Protein AF-A0A2E3JBG9-F1 (afdb_monomer)

Nearest PDB structures (foldseek):
  6qpw-assembly1_B  TM=7.587E-01  e=2.959E-01  Saccharomyces cerevisiae S288C
  5dok-assembly2_B  TM=5.303E-01  e=3.342E-01  Tetrahymena thermophila
  5dok-assembly1_A  TM=5.784E-01  e=6.137E-01  Tetrahymena thermophila
  5dfn-assembly2_B  TM=5.724E-01  e=1.273E+00  Tetrahymena thermophila
  4zzl-assembly1_A  TM=3.074E-01  e=1.198E+00  Pseudomonas aeruginosa

Secondary structure (DSSP, 8-state):
--HHHHHHHHHHHH------------S-----HHHHHHHHHHHTTTTTTTHHHHHT-EEEETTEEEEEHHHHHHHHHHHHHHHHHHHHHHHHHHHHHHHHHHHHHHHHTT-----HHHHHHHHHHHHHHH-STTPPEEHHHHHHHHHHHHHHTT--HHHHHHHHHHHHHHHHHHHHHTTSEEEEE-SSTTPPEEEEES-TT---HHHHHHHHSPPP---------

Radius of gyration: 38.8 Å; Cα contacts (8 Å, |Δi|>4): 144; chains: 1; bounding box: 83×50×102 Å

Solvent-accessible surface area (backbone atoms only — not comparable to full-atom values): 13262 Å² total; per-residue (Å²): 119,66,68,67,52,53,62,48,52,54,54,63,67,72,63,70,67,79,76,72,76,83,68,89,64,71,94,72,68,84,73,46,77,65,56,51,50,46,54,50,26,56,76,70,51,77,36,62,86,54,50,66,62,66,40,63,46,67,49,78,53,104,87,51,82,70,41,30,58,54,57,51,52,51,51,50,51,50,50,51,52,50,53,53,53,49,52,54,50,50,53,52,52,49,53,49,50,54,52,49,48,54,48,48,54,61,47,62,78,66,59,70,82,76,51,62,68,57,44,38,47,54,50,49,55,55,46,57,77,68,30,71,87,48,42,70,40,52,51,66,63,51,24,54,50,45,22,53,53,36,40,74,75,67,42,57,67,74,59,20,48,55,49,20,47,51,47,45,52,54,29,52,53,50,35,34,76,62,66,50,30,52,78,47,65,43,90,63,101,83,32,62,46,31,40,22,58,71,53,80,93,63,90,53,67,68,63,50,46,48,70,68,56,60,76,78,82,73,76,77,76,77,86,84,127

Foldseek 3Di:
DVVVVVVVVVVVVVPPPVPPVPPPDDPPDPQDPVNVCVVCCVVVVVCVVVVVVQQVDFDDDPPDDTDTPVRVVVVVVVVVVVVVVVVVVVVVVVVVVVVVVVVCVVVVVVPPVPPLVVLLVLLVLQVLVVDDPFDWDWLVSSLVVQLVVVVVVVDDNVVSSVCSSVSSVVSQVVCVVLPQWDWDFPPDPPGTIIITGPCNPDDDPVVSSCVSPPDPPPPPPPPDD

Mean predicted aligned error: 19.06 Å

pLDDT: mean 76.09, std 13.89, range [41.28, 93.88]

Structure (mmCIF, N/CA/C/O backbone):
data_AF-A0A2E3JBG9-F1
#
_entry.id   AF-A0A2E3JBG9-F1
#
loop_
_atom_site.group_PDB
_atom_site.id
_atom_site.type_symbol
_atom_site.label_atom_id
_atom_site.label_alt_id
_atom_site.label_comp_id
_atom_site.label_asym_id
_atom_site.label_entity_id
_atom_site.label_seq_id
_atom_site.pdbx_PDB_ins_code
_atom_site.Cartn_x
_atom_site.Cartn_y
_atom_site.Cartn_z
_atom_site.occupancy
_atom_site.B_iso_or_equiv
_atom_site.auth_seq_id
_atom_site.auth_comp_id
_atom_site.auth_asym_id
_atom_site.auth_atom_id
_atom_site.pdbx_PDB_model_num
ATOM 1 N N . GLN A 1 1 ? 34.234 -2.180 -3.422 1.00 51.66 1 GLN A N 1
ATOM 2 C CA . GLN A 1 1 ? 34.466 -2.154 -4.886 1.00 51.66 1 GLN A CA 1
ATOM 3 C C . GLN A 1 1 ? 33.187 -1.961 -5.712 1.00 51.66 1 GLN A C 1
ATOM 5 O O . GLN A 1 1 ? 33.296 -1.401 -6.790 1.00 51.66 1 GLN A O 1
ATOM 10 N N . ALA A 1 2 ? 31.990 -2.346 -5.240 1.00 52.62 2 ALA A N 1
ATOM 11 C CA . ALA A 1 2 ? 30.733 -2.097 -5.968 1.00 52.62 2 ALA A CA 1
ATOM 12 C C . ALA A 1 2 ? 30.263 -0.624 -5.931 1.00 52.62 2 ALA A C 1
ATOM 14 O O . ALA A 1 2 ? 29.813 -0.100 -6.944 1.00 52.62 2 ALA A O 1
ATOM 15 N N . ALA A 1 3 ? 30.448 0.074 -4.802 1.00 56.62 3 ALA A N 1
ATOM 16 C CA . ALA A 1 3 ? 30.050 1.481 -4.655 1.00 56.62 3 ALA A CA 1
ATOM 17 C C . ALA A 1 3 ? 30.761 2.423 -5.648 1.00 56.62 3 ALA A C 1
ATOM 19 O O . ALA A 1 3 ? 30.149 3.343 -6.168 1.00 56.62 3 ALA A O 1
ATOM 20 N N . SER A 1 4 ? 32.023 2.145 -5.996 1.00 67.44 4 SER A N 1
ATOM 21 C CA . SER A 1 4 ? 32.778 2.935 -6.980 1.00 67.44 4 SER A CA 1
ATOM 22 C C . SER A 1 4 ? 32.355 2.699 -8.435 1.00 67.44 4 SER A C 1
ATOM 24 O O . SER A 1 4 ? 32.772 3.452 -9.308 1.00 67.44 4 SER A O 1
ATOM 26 N N . LEU A 1 5 ? 31.593 1.634 -8.718 1.00 61.84 5 LEU A N 1
ATOM 27 C CA . LEU A 1 5 ? 31.042 1.372 -10.052 1.00 61.84 5 LEU A CA 1
ATOM 28 C C . LEU A 1 5 ? 29.695 2.074 -10.240 1.00 61.84 5 LEU A C 1
ATOM 30 O O . LEU A 1 5 ? 29.480 2.664 -11.292 1.00 61.84 5 LEU A O 1
ATOM 34 N N . LEU A 1 6 ? 28.847 2.075 -9.207 1.00 67.69 6 LEU A N 1
ATOM 35 C CA . LEU A 1 6 ? 27.602 2.852 -9.176 1.00 67.69 6 LEU A CA 1
ATOM 36 C C . LEU A 1 6 ? 27.881 4.358 -9.267 1.00 67.69 6 LEU A C 1
ATOM 38 O O . LEU A 1 6 ? 27.349 5.021 -10.144 1.00 67.69 6 LEU A O 1
ATOM 42 N N . ASP A 1 7 ? 28.832 4.856 -8.477 1.00 67.69 7 ASP A N 1
ATOM 43 C CA . ASP A 1 7 ? 29.227 6.275 -8.456 1.00 67.69 7 ASP A CA 1
ATOM 44 C C . ASP A 1 7 ? 29.940 6.732 -9.754 1.00 67.69 7 ASP A C 1
ATOM 46 O O . ASP A 1 7 ? 30.045 7.920 -10.058 1.00 67.69 7 ASP A O 1
ATOM 50 N N . ARG A 1 8 ? 30.457 5.787 -10.556 1.00 64.12 8 ARG A N 1
ATOM 51 C CA . ARG A 1 8 ? 30.986 6.058 -11.907 1.00 64.12 8 ARG A CA 1
ATOM 52 C C . ARG A 1 8 ? 29.878 6.031 -12.961 1.00 64.12 8 ARG A C 1
ATOM 54 O O . ARG A 1 8 ? 29.948 6.792 -13.917 1.00 64.12 8 ARG A O 1
ATOM 61 N N . GLN A 1 9 ? 28.889 5.156 -12.795 1.00 65.06 9 GLN A N 1
ATOM 62 C CA . GLN A 1 9 ? 27.731 5.071 -13.677 1.00 65.06 9 GLN A CA 1
ATOM 63 C C . GLN A 1 9 ? 26.818 6.293 -13.514 1.00 65.06 9 GLN A C 1
ATOM 65 O O . GLN A 1 9 ? 26.408 6.849 -14.523 1.00 65.06 9 GLN A O 1
ATOM 70 N N . GLU A 1 10 ? 26.567 6.760 -12.288 1.00 62.81 10 GLU A N 1
ATOM 71 C CA . GLU A 1 10 ? 25.777 7.978 -12.040 1.00 62.81 10 GLU A CA 1
ATOM 72 C C . GLU A 1 10 ? 26.440 9.221 -12.652 1.00 62.81 10 GLU A C 1
ATOM 74 O O . GLU A 1 10 ? 25.787 9.956 -13.387 1.00 62.81 10 GLU A O 1
ATOM 79 N N . ARG A 1 11 ? 27.763 9.393 -12.495 1.00 59.62 11 ARG A N 1
ATOM 80 C CA . ARG A 1 11 ? 28.493 10.502 -13.145 1.00 59.62 11 ARG A CA 1
ATOM 81 C C . ARG A 1 11 ? 28.516 10.432 -14.674 1.00 59.62 11 ARG A C 1
ATOM 83 O O . ARG A 1 11 ? 28.652 11.467 -15.314 1.00 59.62 11 ARG A O 1
ATOM 90 N N . ALA A 1 12 ? 28.401 9.240 -15.264 1.00 58.75 12 ALA A N 1
ATOM 91 C CA . ALA A 1 12 ? 28.332 9.086 -16.719 1.00 58.75 12 ALA A CA 1
ATOM 92 C C . ALA A 1 12 ? 26.990 9.567 -17.302 1.00 58.75 12 ALA A C 1
ATOM 94 O O . ALA A 1 12 ? 26.937 9.868 -18.487 1.00 58.75 12 ALA A O 1
ATOM 95 N N . PHE A 1 13 ? 25.937 9.654 -16.480 1.00 54.34 13 PHE A N 1
ATOM 96 C CA . PHE A 1 13 ? 24.633 10.203 -16.867 1.00 54.34 13 PHE A CA 1
ATOM 97 C C . PHE A 1 13 ? 24.488 11.704 -16.553 1.00 54.34 13 PHE A C 1
ATOM 99 O O . PHE A 1 13 ? 23.631 12.357 -17.133 1.00 54.34 13 PHE A O 1
ATOM 106 N N . GLU A 1 14 ? 25.311 12.268 -15.658 1.00 53.28 14 GLU A N 1
ATOM 107 C CA . GLU A 1 14 ? 25.305 13.711 -15.346 1.00 53.28 14 GLU A CA 1
ATOM 108 C C . GLU A 1 14 ? 26.070 14.568 -16.374 1.00 53.28 14 GLU A C 1
ATOM 110 O O . GLU A 1 14 ? 25.826 15.768 -16.463 1.00 53.28 14 GLU A O 1
ATOM 115 N N . GLN A 1 15 ? 26.972 13.976 -17.166 1.00 48.62 15 GLN A N 1
ATOM 116 C CA . GLN A 1 15 ? 27.689 14.643 -18.264 1.00 48.62 15 GLN A CA 1
ATOM 117 C C . GLN A 1 15 ? 27.069 14.316 -19.632 1.00 48.62 15 GLN A C 1
ATOM 119 O O . GLN A 1 15 ? 27.762 13.927 -20.564 1.00 48.62 15 GLN A O 1
ATOM 124 N N . GLU A 1 16 ? 25.759 14.496 -19.773 1.00 48.25 16 GLU A N 1
ATOM 125 C CA . GLU A 1 16 ? 25.180 14.852 -21.074 1.00 48.25 16 GLU A CA 1
ATOM 126 C C . GLU A 1 16 ? 25.232 16.383 -21.202 1.00 48.25 16 GLU A C 1
ATOM 128 O O . GLU A 1 16 ? 24.211 17.064 -21.257 1.00 48.25 16 GLU A O 1
ATOM 133 N N . GLU A 1 17 ? 26.441 16.959 -21.225 1.00 47.22 17 GLU A N 1
ATOM 134 C CA . GLU A 1 17 ? 26.585 18.152 -22.056 1.00 47.22 17 GLU A CA 1
ATOM 135 C C . GLU A 1 17 ? 26.321 17.640 -23.470 1.00 47.22 17 GLU A C 1
ATOM 137 O O . GLU A 1 17 ? 27.051 16.779 -23.965 1.00 47.22 17 GLU A O 1
ATOM 142 N N . GLU A 1 18 ? 25.228 18.092 -24.089 1.00 47.28 18 GLU A N 1
ATOM 143 C CA . GLU A 1 18 ? 25.100 18.048 -25.538 1.00 47.28 18 GLU A CA 1
ATOM 144 C C . GLU A 1 18 ? 26.350 18.747 -26.085 1.00 47.28 18 GLU A C 1
ATOM 146 O O . GLU A 1 18 ? 26.374 19.967 -26.244 1.00 47.28 18 GLU A O 1
ATOM 151 N N . GLU A 1 19 ? 27.422 17.990 -26.334 1.00 47.00 19 GLU A N 1
ATOM 152 C CA . GLU A 1 19 ? 28.451 18.387 -27.277 1.00 47.00 19 GLU A CA 1
ATOM 153 C C . GLU A 1 19 ? 27.699 18.521 -28.595 1.00 47.00 19 GLU A C 1
ATOM 155 O O . GLU A 1 19 ? 27.504 17.566 -29.350 1.00 47.00 19 GLU A O 1
ATOM 160 N N . VAL A 1 20 ? 27.177 19.723 -28.826 1.00 47.41 20 VAL A N 1
ATOM 161 C CA . VAL A 1 20 ? 26.752 20.179 -30.131 1.00 47.41 20 VAL A CA 1
ATOM 162 C C . VAL A 1 20 ? 28.016 20.081 -30.959 1.00 47.41 20 VAL A C 1
ATOM 164 O O . VAL A 1 20 ? 28.904 20.927 -30.871 1.00 47.41 20 VAL A O 1
ATOM 167 N N . TRP A 1 21 ? 28.140 18.979 -31.693 1.00 52.12 21 TRP A N 1
ATOM 168 C CA . TRP A 1 21 ? 29.151 18.819 -32.716 1.00 52.12 21 TRP A CA 1
ATOM 169 C C . TRP A 1 21 ? 28.923 19.961 -33.702 1.00 52.12 21 TRP A C 1
ATOM 171 O O . TRP A 1 21 ? 28.071 19.864 -34.584 1.00 52.12 21 TRP A O 1
ATOM 181 N N . GLU A 1 22 ? 29.648 21.064 -33.522 1.00 49.84 22 GLU A N 1
ATOM 182 C CA . GLU A 1 22 ? 29.679 22.200 -34.439 1.00 49.84 22 GLU A CA 1
ATOM 183 C C . GLU A 1 22 ? 30.494 21.769 -35.671 1.00 49.84 22 GLU A C 1
ATOM 185 O O . GLU A 1 22 ? 31.610 22.207 -35.937 1.00 49.84 22 GLU A O 1
ATOM 190 N N . TYR A 1 23 ? 29.965 20.773 -36.380 1.00 52.28 23 TYR A N 1
ATOM 191 C CA . TYR A 1 23 ? 30.495 20.279 -37.633 1.00 52.28 23 TYR A CA 1
ATOM 192 C C . TYR A 1 23 ? 29.988 21.206 -38.739 1.00 52.28 23 TYR A C 1
ATOM 194 O O . TYR A 1 23 ? 28.955 20.960 -39.352 1.00 52.28 23 TYR A O 1
ATOM 202 N N . ASP A 1 24 ? 30.727 22.290 -38.982 1.00 50.09 24 ASP A N 1
ATOM 203 C CA . ASP A 1 24 ? 30.488 23.276 -40.054 1.00 50.09 24 ASP A CA 1
ATOM 204 C C . ASP A 1 24 ? 30.932 22.766 -41.447 1.00 50.09 24 ASP A C 1
ATOM 206 O O . ASP A 1 24 ? 31.318 23.517 -42.338 1.00 50.09 24 ASP A O 1
ATOM 210 N N . GLY A 1 25 ? 30.938 21.446 -41.637 1.00 49.94 25 GLY A N 1
ATOM 211 C CA . GLY A 1 25 ? 31.203 20.806 -42.918 1.00 49.94 25 GLY A CA 1
ATOM 212 C C . GLY A 1 25 ? 29.945 20.097 -43.381 1.00 49.94 25 GLY A C 1
ATOM 213 O O . GLY A 1 25 ? 29.684 18.978 -42.969 1.00 49.94 25 GLY A O 1
ATOM 214 N N . GLY A 1 26 ? 29.135 20.704 -44.241 1.00 51.28 26 GLY A N 1
ATOM 215 C CA . GLY A 1 26 ? 28.109 19.927 -44.933 1.00 51.28 26 GLY A CA 1
ATOM 216 C C . GLY A 1 26 ? 28.761 18.737 -45.649 1.00 51.28 26 GLY A C 1
ATOM 217 O O . GLY A 1 26 ? 29.831 18.876 -46.235 1.00 51.28 26 GLY A O 1
ATOM 218 N N . TRP A 1 27 ? 28.103 17.575 -45.674 1.00 55.97 27 TRP A N 1
ATOM 219 C CA . TRP A 1 27 ? 28.453 16.462 -46.580 1.00 55.97 27 TRP A CA 1
ATOM 220 C C . TRP A 1 27 ? 28.191 16.807 -48.063 1.00 55.97 27 TRP A C 1
ATOM 222 O O . TRP A 1 27 ? 28.057 15.928 -48.912 1.00 55.97 27 TRP A O 1
ATOM 232 N N . GLU A 1 28 ? 28.080 18.092 -48.379 1.00 52.44 28 GLU A N 1
ATOM 233 C CA . GLU A 1 28 ? 27.952 18.626 -49.720 1.00 52.44 28 GLU A CA 1
ATOM 234 C C . GLU A 1 28 ? 29.369 18.785 -50.271 1.00 52.44 28 GLU A C 1
ATOM 236 O O . GLU A 1 28 ? 29.982 19.846 -50.203 1.00 52.44 28 GLU A O 1
ATOM 241 N N . ALA A 1 29 ? 29.931 17.676 -50.752 1.00 62.03 29 ALA A N 1
ATOM 242 C CA . ALA A 1 29 ? 31.100 17.742 -51.610 1.00 62.03 29 ALA A CA 1
ATOM 243 C C . ALA A 1 29 ? 30.671 18.361 -52.949 1.00 62.03 29 ALA A C 1
ATOM 245 O O . ALA A 1 29 ? 29.676 17.929 -53.538 1.00 62.03 29 ALA A O 1
ATOM 246 N N . ASP A 1 30 ? 31.419 19.352 -53.437 1.00 62.22 30 ASP A N 1
ATOM 247 C CA . ASP A 1 30 ? 31.364 19.747 -54.842 1.00 62.22 30 ASP A CA 1
ATOM 248 C C . ASP A 1 30 ? 31.737 18.511 -55.670 1.00 62.22 30 ASP A C 1
ATOM 250 O O . ASP A 1 30 ? 32.909 18.146 -55.752 1.00 62.22 30 ASP A O 1
ATOM 254 N N . PHE A 1 31 ? 30.733 17.818 -56.214 1.00 60.12 31 PHE A N 1
ATOM 255 C CA . PHE A 1 31 ? 30.961 16.642 -57.046 1.00 60.12 31 PHE A CA 1
ATOM 256 C C . PHE A 1 31 ? 31.747 17.070 -58.277 1.00 60.12 31 PHE A C 1
ATOM 258 O O . PHE A 1 31 ? 31.264 17.877 -59.078 1.00 60.12 31 PHE A O 1
ATOM 265 N N . ASP A 1 32 ? 32.953 16.536 -58.430 1.00 76.38 32 ASP A N 1
ATOM 266 C CA . ASP A 1 32 ? 33.719 16.780 -59.637 1.00 76.38 32 ASP A CA 1
ATOM 267 C C . ASP A 1 32 ? 33.141 15.968 -60.817 1.00 76.38 32 ASP A C 1
ATOM 269 O O . ASP A 1 32 ? 32.311 15.059 -60.666 1.00 76.38 32 ASP A O 1
ATOM 273 N N . ASP A 1 33 ? 33.557 16.308 -62.039 1.00 78.31 33 ASP A N 1
ATOM 274 C CA . ASP A 1 33 ? 33.112 15.586 -63.235 1.00 78.31 33 ASP A CA 1
ATOM 275 C C . ASP A 1 33 ? 33.477 14.087 -63.165 1.00 78.31 33 ASP A C 1
ATOM 277 O O . ASP A 1 33 ? 32.829 13.260 -63.811 1.00 78.31 33 ASP A O 1
ATOM 281 N N . ALA A 1 34 ? 34.502 13.702 -62.398 1.00 75.50 34 ALA A N 1
ATOM 282 C CA . ALA A 1 34 ? 34.904 12.309 -62.239 1.00 75.50 34 ALA A CA 1
ATOM 283 C C . ALA A 1 34 ? 33.953 11.541 -61.302 1.00 75.50 34 ALA A C 1
ATOM 285 O O . ALA A 1 34 ? 33.579 10.414 -61.629 1.00 75.50 34 ALA A O 1
ATOM 286 N N . ASP A 1 35 ? 33.486 12.158 -60.219 1.00 78.06 35 ASP A N 1
ATOM 287 C CA . ASP A 1 35 ? 32.507 11.627 -59.270 1.00 78.06 35 ASP A CA 1
ATOM 288 C C . ASP A 1 35 ? 31.128 11.467 -59.922 1.00 78.06 35 ASP A C 1
ATOM 290 O O . ASP A 1 35 ? 30.444 10.446 -59.756 1.00 78.06 35 ASP A O 1
ATOM 294 N N . TYR A 1 36 ? 30.731 12.444 -60.745 1.00 79.31 36 TYR A N 1
ATOM 295 C CA . TYR A 1 36 ? 29.520 12.338 -61.557 1.00 79.31 36 TYR A CA 1
ATOM 296 C C . TYR A 1 36 ? 29.626 11.182 -62.563 1.00 79.31 36 TYR A C 1
ATOM 298 O O . TYR A 1 36 ? 28.738 10.329 -62.635 1.00 79.31 36 TYR A O 1
ATOM 306 N N . ASN A 1 37 ? 30.739 11.087 -63.296 1.00 80.38 37 ASN A N 1
ATOM 307 C CA . ASN A 1 37 ? 30.960 10.003 -64.256 1.00 80.38 37 ASN A CA 1
ATOM 308 C C . ASN A 1 37 ? 31.052 8.626 -63.582 1.00 80.38 37 ASN A C 1
ATOM 310 O O . ASN A 1 37 ? 30.582 7.635 -64.146 1.00 80.38 37 ASN A O 1
ATOM 314 N N . PHE A 1 38 ? 31.601 8.557 -62.369 1.00 80.25 38 PHE A N 1
ATOM 315 C CA . PHE A 1 38 ? 31.612 7.350 -61.555 1.00 80.25 38 PHE A CA 1
ATOM 316 C C . PHE A 1 38 ? 30.186 6.927 -61.192 1.00 80.25 38 PHE A C 1
ATOM 318 O O . PHE A 1 38 ? 29.769 5.828 -61.554 1.00 80.25 38 PHE A O 1
ATOM 325 N N . SER A 1 39 ? 29.402 7.801 -60.553 1.00 77.81 39 SER A N 1
ATOM 326 C CA . SER A 1 39 ? 28.033 7.483 -60.120 1.00 77.81 39 SER A CA 1
ATOM 327 C C . SER A 1 39 ? 27.108 7.109 -61.287 1.00 77.81 39 SER A C 1
ATOM 329 O O . SER A 1 39 ? 26.388 6.110 -61.211 1.00 77.81 39 SER A O 1
ATOM 331 N N . VAL A 1 40 ? 27.184 7.830 -62.411 1.00 81.94 40 VAL A N 1
ATOM 332 C CA . VAL A 1 40 ? 26.450 7.495 -63.642 1.00 81.94 40 VAL A CA 1
ATOM 333 C C . VAL A 1 40 ? 26.939 6.171 -64.233 1.00 81.94 40 VAL A C 1
ATOM 335 O O . VAL A 1 40 ? 26.122 5.359 -64.671 1.00 81.94 40 VAL A O 1
ATOM 338 N N . GLY A 1 41 ? 28.246 5.904 -64.216 1.00 80.06 41 GLY A N 1
ATOM 339 C CA . GLY A 1 41 ? 28.831 4.635 -64.657 1.00 80.06 41 GLY A CA 1
ATOM 340 C C . GLY A 1 41 ? 28.383 3.434 -63.819 1.00 80.06 41 GLY A C 1
ATOM 341 O O . GLY A 1 41 ? 28.131 2.360 -64.369 1.00 80.06 41 GLY A O 1
ATOM 342 N N . VAL A 1 42 ? 28.212 3.618 -62.507 1.00 80.94 42 VAL A N 1
ATOM 343 C CA . VAL A 1 42 ? 27.657 2.603 -61.598 1.00 80.94 42 VAL A CA 1
ATOM 344 C C . VAL A 1 42 ? 26.166 2.383 -61.864 1.00 80.94 42 VAL A C 1
ATOM 346 O O . VAL A 1 42 ? 25.743 1.243 -62.047 1.00 80.94 42 VAL A O 1
ATOM 349 N N . LEU A 1 43 ? 25.370 3.454 -61.945 1.00 81.75 43 LEU A N 1
ATOM 350 C CA . LEU A 1 43 ? 23.915 3.373 -62.145 1.00 81.75 43 LEU A CA 1
ATOM 351 C C . LEU A 1 43 ? 23.521 2.823 -63.524 1.00 81.75 43 LEU A C 1
ATOM 353 O O . LEU A 1 43 ? 22.523 2.116 -63.646 1.00 81.75 43 LEU A O 1
ATOM 357 N N . SER A 1 44 ? 24.300 3.133 -64.561 1.00 82.50 44 SER A N 1
ATOM 358 C CA . SER A 1 44 ? 24.084 2.640 -65.930 1.00 82.50 44 SER A CA 1
ATOM 359 C C . SER A 1 44 ? 24.622 1.225 -66.170 1.00 82.50 44 SER A C 1
ATOM 361 O O . SER A 1 44 ? 24.388 0.656 -67.235 1.00 82.50 44 SER A O 1
ATOM 363 N N . GLY A 1 45 ? 25.350 0.652 -65.205 1.00 77.25 45 GLY A N 1
ATOM 364 C CA . GLY A 1 45 ? 25.983 -0.662 -65.323 1.00 77.25 45 GLY A CA 1
ATOM 365 C C . GLY A 1 45 ? 27.247 -0.687 -66.190 1.00 77.25 45 GLY A C 1
ATOM 366 O O . GLY A 1 45 ? 27.856 -1.745 -66.335 1.00 77.25 45 GLY A O 1
ATOM 367 N N . ALA A 1 46 ? 27.689 0.453 -66.731 1.00 77.81 46 ALA A N 1
ATOM 368 C CA . ALA A 1 46 ? 28.914 0.553 -67.526 1.00 77.81 46 ALA A CA 1
ATOM 369 C C . ALA A 1 46 ? 30.184 0.220 -66.717 1.00 77.81 46 ALA A C 1
ATOM 371 O O . ALA A 1 46 ? 31.173 -0.241 -67.280 1.00 77.81 46 ALA A O 1
ATOM 372 N N . ALA A 1 47 ? 30.149 0.406 -65.394 1.00 71.81 47 ALA A N 1
ATOM 373 C CA . ALA A 1 47 ? 31.240 0.072 -64.478 1.00 71.81 47 ALA A CA 1
ATOM 374 C C . ALA A 1 47 ? 31.153 -1.356 -63.890 1.00 71.81 47 ALA A C 1
ATOM 376 O O . ALA A 1 47 ? 31.926 -1.698 -62.997 1.00 71.81 47 ALA A O 1
ATOM 377 N N . ALA A 1 48 ? 30.230 -2.210 -64.354 1.00 70.56 48 ALA A N 1
ATOM 378 C CA . ALA A 1 48 ? 29.988 -3.530 -63.756 1.00 70.56 48 ALA A CA 1
ATOM 379 C C . ALA A 1 48 ? 31.219 -4.460 -63.755 1.00 70.56 48 ALA A C 1
ATOM 381 O O . ALA A 1 48 ? 31.371 -5.265 -62.840 1.00 70.56 48 ALA A O 1
ATOM 382 N N . GLU A 1 49 ? 32.109 -4.340 -64.745 1.00 74.75 49 GLU A N 1
ATOM 383 C CA . GLU A 1 49 ? 33.325 -5.163 -64.841 1.00 74.75 49 GLU A CA 1
ATOM 384 C C . GLU A 1 49 ? 34.464 -4.675 -63.928 1.00 74.75 49 GLU A C 1
ATOM 386 O O . GLU A 1 49 ? 35.289 -5.475 -63.489 1.00 74.75 49 GLU A O 1
ATOM 391 N N . THR A 1 50 ? 34.512 -3.378 -63.609 1.00 71.81 50 THR A N 1
ATOM 392 C CA . THR A 1 50 ? 35.589 -2.753 -62.818 1.00 71.81 50 THR A CA 1
ATOM 393 C C . THR A 1 50 ? 35.229 -2.582 -61.342 1.00 71.81 50 THR A C 1
ATOM 395 O O . THR A 1 50 ? 36.118 -2.579 -60.491 1.00 71.81 50 THR A O 1
ATOM 398 N N . LEU A 1 51 ? 33.934 -2.498 -61.019 1.00 70.62 51 LEU A N 1
ATOM 399 C CA . LEU A 1 51 ? 33.419 -2.333 -59.658 1.00 70.62 51 LEU A CA 1
ATOM 400 C C . LEU A 1 51 ? 33.915 -3.391 -58.659 1.00 70.62 51 LEU A C 1
ATOM 402 O O . LEU A 1 51 ? 34.352 -2.993 -57.581 1.00 70.62 51 LEU A O 1
ATOM 406 N N . PRO A 1 52 ? 33.917 -4.706 -58.967 1.00 73.50 52 PRO A N 1
ATOM 407 C CA . PRO A 1 52 ? 34.397 -5.716 -58.023 1.00 73.50 52 PRO A CA 1
ATOM 408 C C . PRO A 1 52 ? 35.842 -5.464 -57.570 1.00 73.50 52 PRO A C 1
ATOM 410 O O . PRO A 1 52 ? 36.141 -5.532 -56.382 1.00 73.50 52 PRO A O 1
ATOM 413 N N . GLN A 1 53 ? 36.714 -5.057 -58.497 1.00 71.31 53 GLN A N 1
ATOM 414 C CA . GLN A 1 53 ? 38.131 -4.798 -58.220 1.00 71.31 53 GLN A CA 1
ATOM 415 C C . GLN A 1 53 ? 38.350 -3.536 -57.372 1.00 71.31 53 GLN A C 1
ATOM 417 O O . GLN A 1 53 ? 39.317 -3.461 -56.614 1.00 71.31 53 GLN A O 1
ATOM 422 N N . MET A 1 54 ? 37.449 -2.551 -57.450 1.00 70.25 54 MET A N 1
ATOM 423 C CA . MET A 1 54 ? 37.527 -1.326 -56.643 1.00 70.25 54 MET A CA 1
ATOM 424 C C . MET A 1 54 ? 37.300 -1.594 -55.150 1.00 70.25 54 MET A C 1
ATOM 426 O O . MET A 1 54 ? 37.933 -0.960 -54.306 1.00 70.25 54 MET A O 1
ATOM 430 N N . PHE A 1 55 ? 36.450 -2.567 -54.810 1.00 66.81 55 PHE A N 1
ATOM 431 C CA . PHE A 1 55 ? 36.186 -2.953 -53.420 1.00 66.81 55 PHE A CA 1
ATOM 432 C C . PHE A 1 55 ? 37.232 -3.918 -52.845 1.00 66.81 55 PHE A C 1
ATOM 434 O O . PHE A 1 55 ? 37.287 -4.093 -51.630 1.00 66.81 55 PHE A O 1
ATOM 441 N N . GLU A 1 56 ? 38.082 -4.513 -53.686 1.00 66.94 56 GLU A N 1
ATOM 442 C CA . GLU A 1 56 ? 39.144 -5.452 -53.291 1.00 66.94 56 GLU A CA 1
ATOM 443 C C . GLU A 1 56 ? 40.440 -4.762 -52.825 1.00 66.94 56 GLU A C 1
ATOM 445 O O . GLU A 1 56 ? 41.339 -5.417 -52.281 1.00 66.94 56 GLU A O 1
ATOM 450 N N . GLY A 1 57 ? 40.542 -3.439 -53.000 1.00 70.06 57 GLY A N 1
ATOM 451 C CA . GLY A 1 57 ? 41.658 -2.634 -52.512 1.00 70.06 57 GLY A CA 1
ATOM 452 C C . GLY A 1 57 ? 41.839 -2.777 -50.997 1.00 70.06 57 GLY A C 1
ATOM 453 O O . GLY A 1 57 ? 40.942 -2.470 -50.212 1.00 70.06 57 GLY A O 1
ATOM 454 N N . ARG A 1 58 ? 43.015 -3.255 -50.574 1.00 67.06 58 ARG A N 1
ATOM 455 C CA . ARG A 1 58 ? 43.350 -3.444 -49.156 1.00 67.06 58 ARG A CA 1
ATOM 456 C C . ARG A 1 58 ? 43.853 -2.138 -48.557 1.00 67.06 58 ARG A C 1
ATOM 458 O O . ARG A 1 58 ? 44.962 -1.696 -48.865 1.00 67.06 58 ARG A O 1
ATOM 465 N N . ILE A 1 59 ? 43.058 -1.549 -47.673 1.00 70.25 59 ILE A N 1
ATOM 466 C CA . ILE A 1 59 ? 43.424 -0.345 -46.930 1.00 70.25 59 ILE A CA 1
ATOM 467 C C . ILE A 1 59 ? 44.272 -0.778 -45.730 1.00 70.25 59 ILE A C 1
ATOM 469 O O . ILE A 1 59 ? 43.880 -1.654 -44.955 1.00 70.25 59 ILE A O 1
ATOM 473 N N . HIS A 1 60 ? 45.462 -0.192 -45.605 1.00 65.19 60 HIS A N 1
ATOM 474 C CA . HIS A 1 60 ? 46.410 -0.492 -44.534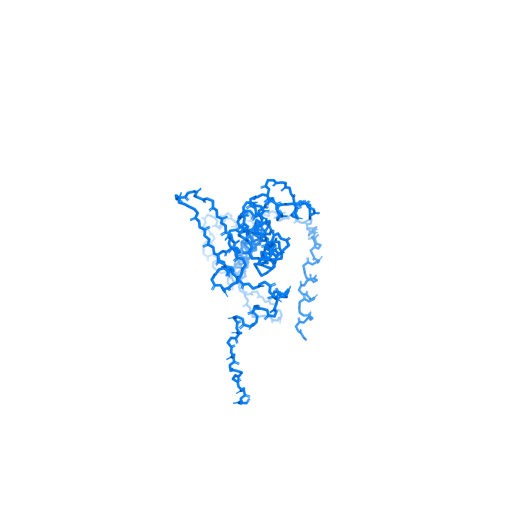 1.00 65.19 60 HIS A CA 1
ATOM 475 C C . HIS A 1 60 ? 46.338 0.595 -43.460 1.00 65.19 60 HIS A C 1
ATOM 477 O O . HIS A 1 60 ? 46.335 1.784 -43.774 1.00 65.19 60 HIS A O 1
ATOM 483 N N . ARG A 1 61 ? 46.309 0.183 -42.193 1.00 68.38 61 ARG A N 1
ATOM 484 C CA . ARG A 1 61 ? 46.677 1.028 -41.050 1.00 68.38 61 ARG A CA 1
ATOM 485 C C . ARG A 1 61 ? 47.860 0.359 -40.362 1.00 68.38 61 ARG A C 1
ATOM 487 O O . ARG A 1 61 ? 47.923 -0.870 -40.358 1.00 68.38 61 ARG A O 1
ATOM 494 N N . ASP A 1 62 ? 48.753 1.152 -39.780 1.00 61.19 62 ASP A N 1
ATOM 495 C CA . ASP A 1 62 ? 50.042 0.682 -39.246 1.00 61.19 62 ASP A CA 1
ATOM 496 C C . ASP A 1 62 ? 49.913 -0.410 -38.162 1.00 61.19 62 ASP A C 1
ATOM 498 O O . ASP A 1 62 ? 50.856 -1.161 -37.926 1.00 61.19 62 ASP A O 1
ATOM 502 N N . GLU A 1 63 ? 48.730 -0.557 -37.552 1.00 61.47 63 GLU A N 1
ATOM 503 C CA . GLU A 1 63 ? 48.486 -1.459 -36.417 1.00 61.47 63 GLU A CA 1
ATOM 504 C C . GLU A 1 63 ? 47.371 -2.506 -36.634 1.00 61.47 63 GLU A C 1
ATOM 506 O O . GLU A 1 63 ? 47.077 -3.275 -35.719 1.00 61.47 63 GLU A O 1
ATOM 511 N N . SER A 1 64 ? 46.728 -2.587 -37.810 1.00 64.56 64 SER A N 1
ATOM 512 C CA . SER A 1 64 ? 45.558 -3.469 -37.997 1.00 64.56 64 SER A CA 1
ATOM 513 C C . SER A 1 64 ? 45.627 -4.380 -39.221 1.00 64.56 64 SER A C 1
ATOM 515 O O . SER A 1 64 ? 46.248 -4.059 -40.233 1.00 64.56 64 SER A O 1
ATOM 517 N N . ARG A 1 65 ? 44.919 -5.521 -39.144 1.00 77.94 65 ARG A N 1
ATOM 518 C CA . ARG A 1 65 ? 44.699 -6.429 -40.283 1.00 77.94 65 ARG A CA 1
ATOM 519 C C . ARG A 1 65 ? 44.178 -5.614 -41.479 1.00 77.94 65 ARG A C 1
ATOM 521 O O . ARG A 1 65 ? 43.285 -4.792 -41.275 1.00 77.94 65 ARG A O 1
ATOM 528 N N . PRO A 1 66 ? 44.697 -5.839 -42.700 1.00 75.81 66 PRO A N 1
ATOM 529 C CA . PRO A 1 66 ? 44.201 -5.147 -43.880 1.00 75.81 66 PRO A CA 1
ATOM 530 C C . PRO A 1 66 ? 42.711 -5.431 -44.053 1.00 75.81 66 PRO A C 1
ATOM 532 O O . PRO A 1 66 ? 42.299 -6.595 -44.027 1.00 75.81 66 PRO A O 1
ATOM 535 N N . VAL A 1 67 ? 41.939 -4.362 -44.228 1.00 75.06 67 VAL A N 1
ATOM 536 C CA . VAL A 1 67 ? 40.495 -4.413 -44.463 1.00 75.06 67 VAL A CA 1
ATOM 537 C C . VAL A 1 67 ? 40.173 -3.853 -45.838 1.00 75.06 67 VAL A C 1
ATOM 539 O O . VAL A 1 67 ? 40.863 -2.970 -46.356 1.00 75.06 67 VAL A O 1
ATOM 5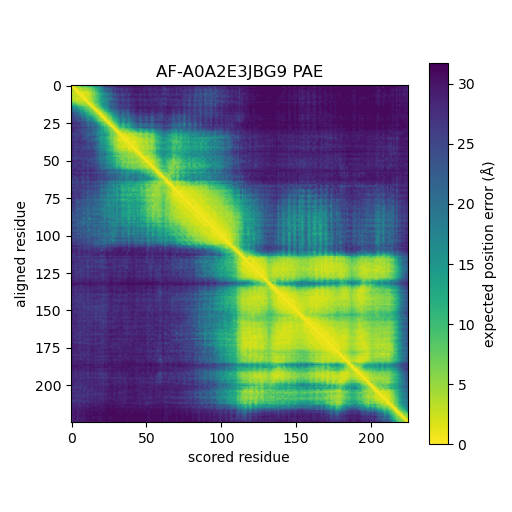42 N N . THR A 1 68 ? 39.138 -4.404 -46.448 1.00 82.69 68 THR A N 1
ATOM 543 C CA . THR A 1 68 ? 38.598 -3.924 -47.721 1.00 82.69 68 THR A CA 1
ATOM 544 C C . THR A 1 68 ? 37.615 -2.780 -47.495 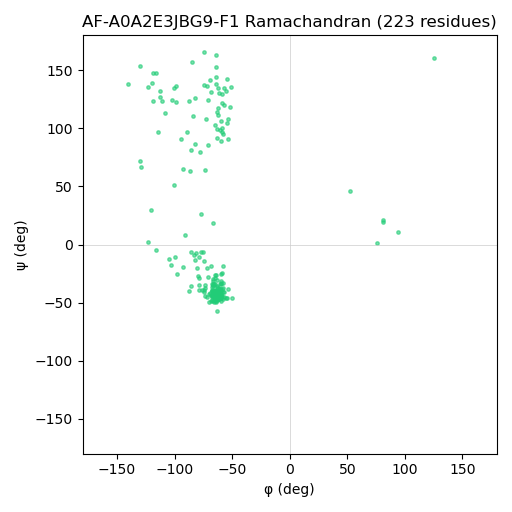1.00 82.69 68 THR A C 1
ATOM 546 O O . THR A 1 68 ? 37.008 -2.661 -46.428 1.00 82.69 68 THR A O 1
ATOM 549 N N . LEU A 1 69 ? 37.410 -1.944 -48.516 1.00 80.06 69 LEU A N 1
ATOM 550 C CA . LEU A 1 69 ? 36.378 -0.904 -48.466 1.00 80.06 69 LEU A CA 1
ATOM 551 C C . LEU A 1 69 ? 34.979 -1.516 -48.260 1.00 80.06 69 LEU A C 1
ATOM 553 O O . LEU A 1 69 ? 34.164 -0.959 -47.531 1.00 80.06 69 LEU A O 1
ATOM 557 N N . GLY A 1 70 ? 34.737 -2.711 -48.812 1.00 82.06 70 GLY A N 1
ATOM 558 C CA . GLY A 1 70 ? 33.520 -3.482 -48.552 1.00 82.06 70 GLY A CA 1
ATOM 559 C C . GLY A 1 70 ? 33.351 -3.873 -47.078 1.00 82.06 70 GLY A C 1
ATOM 560 O O . GLY A 1 70 ? 32.279 -3.670 -46.517 1.00 82.06 70 GLY A O 1
ATOM 561 N N . GLU A 1 71 ? 34.401 -4.378 -46.420 1.00 84.00 71 GLU A N 1
ATOM 562 C CA . GLU A 1 71 ? 34.368 -4.701 -44.982 1.00 84.00 71 GLU A CA 1
ATOM 563 C C . GLU A 1 71 ? 34.118 -3.460 -44.112 1.00 84.00 71 GLU A C 1
ATOM 565 O O . GLU A 1 71 ? 33.383 -3.547 -43.130 1.00 84.00 71 GLU A O 1
ATOM 570 N N . LEU A 1 72 ? 34.673 -2.301 -44.481 1.00 84.44 72 LEU A N 1
ATOM 571 C CA . LEU A 1 72 ? 34.427 -1.041 -43.772 1.00 84.44 72 LEU A CA 1
ATOM 572 C C . LEU A 1 72 ? 32.983 -0.558 -43.927 1.00 84.44 72 LEU A C 1
ATOM 574 O O . LEU A 1 72 ? 32.372 -0.159 -42.939 1.00 84.44 72 LEU A O 1
ATOM 578 N N . LEU A 1 73 ? 32.425 -0.616 -45.140 1.00 85.38 73 LEU A N 1
ATOM 579 C CA . LEU A 1 73 ? 31.036 -0.225 -45.389 1.00 85.38 73 LEU A CA 1
ATOM 580 C C . LEU A 1 73 ? 30.050 -1.161 -44.686 1.00 85.38 73 LEU A C 1
ATOM 582 O O . LEU A 1 73 ? 29.098 -0.686 -44.072 1.00 85.38 73 LEU A O 1
ATOM 586 N N . MET A 1 74 ? 30.304 -2.472 -44.709 1.00 86.12 74 MET A N 1
ATOM 587 C CA . MET A 1 74 ? 29.504 -3.438 -43.951 1.00 86.12 74 MET A CA 1
ATOM 588 C C . MET A 1 74 ? 29.622 -3.197 -42.443 1.00 86.12 74 MET A C 1
ATOM 590 O O . MET A 1 74 ? 28.609 -3.175 -41.750 1.00 86.12 74 MET A O 1
ATOM 594 N N . GLY A 1 75 ? 30.831 -2.934 -41.936 1.00 88.94 75 GLY A N 1
ATOM 595 C CA . GLY A 1 75 ? 31.048 -2.598 -40.528 1.00 88.94 75 GLY A CA 1
ATOM 596 C C . GLY A 1 75 ? 30.334 -1.312 -40.102 1.00 88.94 75 GLY A C 1
ATOM 597 O O . GLY A 1 75 ? 29.741 -1.267 -39.026 1.00 88.94 75 GLY A O 1
ATOM 598 N N . LEU A 1 76 ? 30.330 -0.285 -40.956 1.00 89.44 76 LEU A N 1
ATOM 599 C CA . LEU A 1 76 ? 29.598 0.961 -40.722 1.00 89.44 76 LEU A CA 1
ATOM 600 C C . LEU A 1 76 ? 28.081 0.738 -40.749 1.00 89.44 76 LEU A C 1
ATOM 602 O O . LEU A 1 76 ? 27.370 1.249 -39.885 1.00 89.44 76 LEU A O 1
ATOM 606 N N . GLN A 1 77 ? 27.583 -0.051 -41.703 1.00 92.19 77 GLN A N 1
ATOM 607 C CA . GLN A 1 77 ? 26.170 -0.410 -41.787 1.00 92.19 77 GLN A CA 1
ATOM 608 C C . GLN A 1 77 ? 25.713 -1.190 -40.544 1.00 92.19 77 GLN A C 1
ATOM 610 O O . GLN A 1 77 ? 24.658 -0.887 -39.981 1.00 92.19 77 GLN A O 1
ATOM 615 N N . ASP A 1 78 ? 26.508 -2.158 -40.083 1.00 93.00 78 ASP A N 1
ATOM 616 C CA . ASP A 1 78 ? 26.227 -2.918 -38.865 1.00 93.00 78 ASP A CA 1
ATOM 617 C C . ASP A 1 78 ? 26.280 -2.039 -37.613 1.00 93.00 78 ASP A C 1
ATOM 619 O O . ASP A 1 78 ? 25.399 -2.148 -36.759 1.00 93.00 78 ASP A O 1
ATOM 623 N N . ALA A 1 79 ? 27.250 -1.126 -37.516 1.00 93.50 79 ALA A N 1
ATOM 624 C CA . ALA A 1 79 ? 27.318 -0.153 -36.429 1.00 93.50 79 ALA A CA 1
ATOM 625 C C . ALA A 1 79 ? 26.085 0.765 -36.413 1.00 93.50 79 ALA A C 1
ATOM 627 O O . ALA A 1 79 ? 25.504 0.996 -35.352 1.00 93.50 79 ALA A O 1
ATOM 628 N N . GLY A 1 80 ? 25.632 1.224 -37.584 1.00 93.00 80 GLY A N 1
ATOM 629 C CA . GLY A 1 80 ? 24.401 2.000 -37.725 1.00 93.00 80 GLY A CA 1
ATOM 630 C C . GLY A 1 80 ? 23.171 1.219 -37.259 1.00 93.00 80 GLY A C 1
ATOM 631 O O . GLY A 1 80 ? 22.388 1.717 -36.452 1.00 93.00 80 GLY A O 1
ATOM 632 N N . ARG A 1 81 ? 23.034 -0.042 -37.687 1.00 93.88 81 ARG A N 1
ATOM 633 C CA . ARG A 1 81 ? 21.949 -0.929 -37.240 1.00 93.88 81 ARG A CA 1
ATOM 634 C C . ARG A 1 81 ? 21.974 -1.133 -35.724 1.00 93.88 81 ARG A C 1
ATOM 636 O O . ARG A 1 81 ? 20.938 -0.992 -35.077 1.00 93.88 81 ARG A O 1
ATOM 643 N N . LEU A 1 82 ? 23.143 -1.404 -35.148 1.00 92.69 82 LEU A N 1
ATOM 644 C CA . LEU A 1 82 ? 23.310 -1.559 -33.701 1.00 92.69 82 LEU A CA 1
ATOM 645 C C . LEU A 1 82 ? 22.939 -0.280 -32.941 1.00 92.69 82 LEU A C 1
ATOM 647 O O . LEU A 1 82 ? 22.242 -0.361 -31.934 1.00 92.69 82 LEU A O 1
ATOM 651 N N . ALA A 1 83 ? 23.337 0.895 -33.435 1.00 92.06 83 ALA A N 1
ATOM 652 C CA . ALA A 1 83 ? 22.970 2.173 -32.829 1.00 92.06 83 ALA A CA 1
ATOM 653 C C . ALA A 1 83 ? 21.449 2.395 -32.845 1.00 92.06 83 ALA A C 1
ATOM 655 O O . ALA A 1 83 ? 20.874 2.805 -31.838 1.00 92.06 83 ALA A O 1
ATOM 656 N N . THR A 1 84 ? 20.775 2.068 -33.954 1.00 90.94 84 THR A N 1
ATOM 657 C CA . THR A 1 84 ? 19.306 2.153 -34.016 1.00 90.94 84 THR A CA 1
ATOM 658 C C . THR A 1 84 ? 18.629 1.177 -33.055 1.00 90.94 84 THR A C 1
ATOM 660 O O . THR A 1 84 ? 17.669 1.548 -32.388 1.00 90.94 84 THR A O 1
ATOM 663 N N . GLU A 1 85 ? 19.151 -0.045 -32.918 1.00 93.38 85 GLU A N 1
ATOM 664 C CA . GLU A 1 85 ? 18.616 -1.032 -31.979 1.00 93.38 85 GLU A CA 1
ATOM 665 C C . GLU A 1 85 ? 18.781 -0.580 -30.521 1.00 93.38 85 GLU A C 1
ATOM 667 O O . GLU A 1 85 ? 17.864 -0.757 -29.718 1.00 93.38 85 GLU A O 1
ATOM 672 N N . GLN A 1 86 ? 19.915 0.038 -30.177 1.00 89.88 86 GLN A N 1
ATOM 673 C CA . GLN A 1 86 ? 20.137 0.584 -28.836 1.00 89.88 86 GLN A CA 1
ATOM 674 C C . GLN A 1 86 ? 19.177 1.734 -28.521 1.00 89.88 86 GLN A C 1
ATOM 676 O O . GLN A 1 86 ? 18.532 1.693 -27.477 1.00 89.88 86 GLN A O 1
ATOM 681 N N . ARG A 1 87 ? 18.975 2.678 -29.452 1.00 92.56 87 ARG A N 1
ATOM 682 C CA . ARG A 1 87 ? 17.985 3.759 -29.281 1.00 92.56 87 ARG A CA 1
ATOM 683 C C . ARG A 1 87 ? 16.579 3.215 -29.032 1.00 92.56 87 ARG A C 1
ATOM 685 O O . ARG A 1 87 ? 15.914 3.627 -28.087 1.00 92.56 87 ARG A O 1
ATOM 692 N N . MET A 1 88 ? 16.155 2.218 -29.812 1.00 90.69 88 MET A N 1
ATOM 693 C CA . MET A 1 88 ? 14.855 1.564 -29.608 1.00 90.69 88 MET A CA 1
ATOM 694 C C . MET A 1 88 ? 14.751 0.901 -28.225 1.00 90.69 88 MET A C 1
ATOM 696 O O . MET A 1 88 ? 13.699 0.939 -27.587 1.00 90.69 88 MET A O 1
ATOM 700 N N . ARG A 1 89 ? 15.832 0.282 -27.732 1.00 92.69 89 ARG A N 1
ATOM 701 C CA . ARG A 1 89 ? 15.859 -0.320 -26.387 1.00 92.69 89 ARG A CA 1
ATOM 702 C C . ARG A 1 89 ? 15.770 0.729 -25.283 1.00 92.69 89 ARG A C 1
ATOM 704 O O . ARG A 1 89 ? 15.093 0.484 -24.285 1.00 92.69 89 ARG A O 1
ATOM 711 N N . GLU A 1 90 ? 16.434 1.864 -25.452 1.00 90.69 90 GLU A N 1
ATOM 712 C CA . GLU A 1 90 ? 16.396 2.984 -24.510 1.00 90.69 90 GLU A CA 1
ATOM 713 C C . GLU A 1 90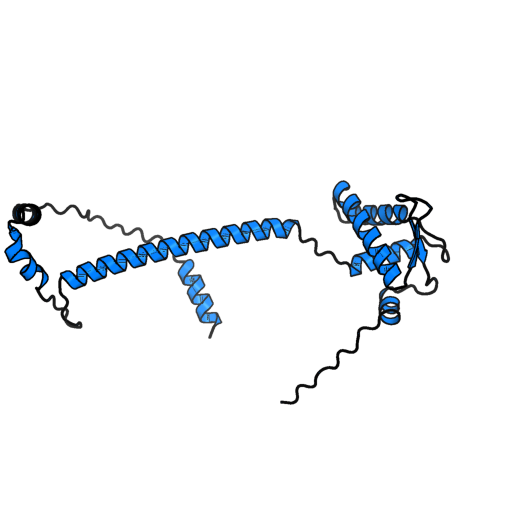 ? 14.999 3.603 -24.430 1.00 90.69 90 GLU A C 1
ATOM 715 O O . GLU A 1 90 ? 14.485 3.791 -23.326 1.00 90.69 90 GLU A O 1
ATOM 720 N N . GLU A 1 91 ? 14.339 3.820 -25.571 1.00 92.94 91 GLU A N 1
ATOM 721 C CA . GLU A 1 91 ? 12.952 4.298 -25.618 1.00 92.94 91 GLU A CA 1
ATOM 722 C C . GLU A 1 91 ? 12.001 3.352 -24.872 1.00 92.94 91 GLU A C 1
ATOM 724 O O . GLU A 1 91 ? 11.234 3.792 -24.014 1.00 92.94 91 GLU A O 1
ATOM 729 N N . ILE A 1 92 ? 12.110 2.039 -25.108 1.00 88.62 92 ILE A N 1
ATOM 730 C CA . ILE A 1 92 ? 11.307 1.030 -24.398 1.00 88.62 92 ILE A CA 1
ATOM 731 C C . ILE A 1 92 ? 11.606 1.044 -22.893 1.00 88.62 92 ILE A C 1
ATOM 733 O O . ILE A 1 92 ? 10.698 0.897 -22.071 1.00 88.62 92 ILE A O 1
ATOM 737 N N . ALA A 1 93 ? 12.873 1.188 -22.498 1.00 90.88 93 ALA A N 1
ATOM 738 C CA . ALA A 1 93 ? 13.247 1.246 -21.088 1.00 90.88 93 ALA A CA 1
ATOM 739 C C . ALA A 1 93 ? 12.671 2.494 -20.404 1.00 90.88 93 ALA A C 1
ATOM 741 O O . ALA A 1 93 ? 12.186 2.389 -19.276 1.00 90.88 93 ALA A O 1
ATOM 742 N N . LYS A 1 94 ? 12.677 3.642 -21.088 1.00 93.19 94 LYS A N 1
ATOM 743 C CA . LYS A 1 94 ? 12.069 4.887 -20.611 1.00 93.19 94 LYS A CA 1
ATOM 744 C C . LYS A 1 94 ? 10.555 4.743 -20.462 1.00 93.19 94 LYS A C 1
ATOM 746 O O . LYS A 1 94 ? 10.038 4.971 -19.375 1.00 93.19 94 LYS A O 1
ATOM 751 N N . GLU A 1 95 ? 9.865 4.236 -21.484 1.00 91.44 95 GLU A N 1
ATOM 752 C CA . GLU A 1 95 ? 8.414 4.014 -21.426 1.00 91.44 95 GLU A CA 1
ATOM 753 C C . GLU A 1 95 ? 8.025 3.074 -20.275 1.00 91.44 95 GLU A C 1
ATOM 755 O O . GLU A 1 95 ? 7.055 3.319 -19.555 1.00 91.44 95 GLU A O 1
ATOM 760 N N . ARG A 1 96 ? 8.812 2.013 -20.051 1.00 86.44 96 ARG A N 1
ATOM 761 C CA . ARG A 1 96 ? 8.604 1.102 -18.919 1.00 86.44 96 ARG A CA 1
ATOM 762 C C . ARG A 1 96 ? 8.801 1.794 -17.577 1.00 86.44 96 ARG A C 1
ATOM 764 O O . ARG A 1 96 ? 8.000 1.548 -16.678 1.00 86.44 96 ARG A O 1
ATOM 771 N N . ARG A 1 97 ? 9.835 2.630 -17.418 1.00 86.19 97 ARG A N 1
ATOM 772 C CA . ARG A 1 97 ? 10.051 3.403 -16.182 1.00 86.19 97 ARG A CA 1
ATOM 773 C C . ARG A 1 97 ? 8.864 4.320 -15.912 1.00 86.19 97 ARG A C 1
ATOM 775 O O . ARG A 1 97 ? 8.299 4.230 -14.828 1.00 86.19 97 ARG A O 1
ATOM 782 N N . ASP A 1 98 ? 8.413 5.069 -16.913 1.00 89.25 98 ASP A N 1
ATOM 783 C CA . ASP A 1 98 ? 7.275 5.980 -16.772 1.00 89.25 98 ASP A CA 1
ATOM 784 C C . ASP A 1 98 ? 5.976 5.218 -16.460 1.00 89.25 98 ASP A C 1
ATOM 786 O O . ASP A 1 98 ? 5.162 5.645 -15.643 1.00 89.25 98 ASP A O 1
ATOM 790 N N . ALA A 1 99 ? 5.755 4.060 -17.092 1.00 86.50 99 ALA A N 1
ATOM 791 C CA . ALA A 1 99 ? 4.602 3.213 -16.802 1.00 86.50 99 ALA A CA 1
ATOM 792 C C . ALA A 1 99 ? 4.650 2.647 -15.374 1.00 86.50 99 ALA A C 1
ATOM 794 O O . ALA A 1 99 ? 3.620 2.594 -14.698 1.00 86.50 99 ALA A O 1
ATOM 795 N N . HIS A 1 100 ? 5.834 2.247 -14.902 1.00 82.50 100 HIS A N 1
ATOM 796 C CA . HIS A 1 100 ? 6.040 1.803 -13.527 1.00 82.50 100 HIS A CA 1
ATOM 797 C C . HIS A 1 100 ? 5.863 2.938 -12.521 1.00 82.50 100 HIS A C 1
ATOM 799 O O . HIS A 1 100 ? 5.263 2.705 -11.476 1.00 82.50 100 HIS A O 1
ATOM 805 N N . GLU A 1 101 ? 6.335 4.145 -12.817 1.00 83.00 101 GLU A N 1
ATOM 806 C CA . GLU A 1 101 ? 6.150 5.319 -11.966 1.00 83.00 101 GLU A CA 1
ATOM 807 C C . GLU A 1 101 ? 4.672 5.693 -11.863 1.00 83.00 101 GLU A C 1
ATOM 809 O O . GLU A 1 101 ? 4.139 5.734 -10.761 1.00 83.00 101 GLU A O 1
ATOM 814 N N . ARG A 1 102 ? 3.952 5.777 -12.989 1.00 83.00 102 ARG A N 1
ATOM 815 C CA . ARG A 1 102 ? 2.491 5.982 -12.989 1.00 83.00 102 ARG A CA 1
ATOM 816 C C . ARG A 1 102 ? 1.740 4.887 -12.234 1.00 83.00 102 ARG A C 1
ATOM 818 O O . ARG A 1 102 ? 0.737 5.158 -11.576 1.00 83.00 102 ARG A O 1
ATOM 825 N N . ALA A 1 103 ? 2.182 3.632 -12.340 1.00 75.50 103 ALA A N 1
ATOM 826 C CA . ALA A 1 103 ? 1.614 2.548 -11.546 1.00 75.50 103 ALA A CA 1
ATOM 827 C C . ALA A 1 103 ? 1.899 2.766 -10.054 1.00 75.50 103 ALA A C 1
ATOM 829 O O . ALA A 1 103 ? 0.979 2.673 -9.248 1.00 75.50 103 ALA A O 1
ATOM 830 N N . ARG A 1 104 ? 3.136 3.113 -9.683 1.00 71.75 104 ARG A N 1
ATOM 831 C CA . ARG A 1 104 ? 3.513 3.426 -8.299 1.00 71.75 104 ARG A CA 1
ATOM 832 C C . ARG A 1 104 ? 2.734 4.608 -7.745 1.00 71.75 104 ARG A C 1
ATOM 834 O O . ARG A 1 104 ? 2.307 4.505 -6.611 1.00 71.75 104 ARG A O 1
ATOM 841 N N . GLU A 1 105 ? 2.497 5.670 -8.505 1.00 75.94 105 GLU A N 1
ATOM 842 C CA . GLU A 1 105 ? 1.674 6.809 -8.076 1.00 75.94 105 GLU A CA 1
ATOM 843 C C . GLU A 1 105 ? 0.223 6.388 -7.811 1.00 75.94 105 GLU A C 1
ATOM 845 O O . GLU A 1 105 ? -0.336 6.710 -6.764 1.00 75.94 105 GLU A O 1
ATOM 850 N N . ARG A 1 106 ? -0.371 5.584 -8.707 1.00 68.44 106 ARG A N 1
ATOM 851 C CA . ARG A 1 106 ? -1.720 5.026 -8.499 1.00 68.44 106 ARG A CA 1
ATOM 852 C C . ARG A 1 106 ? -1.798 4.125 -7.271 1.00 68.44 106 ARG A C 1
ATOM 854 O O . ARG A 1 106 ? -2.792 4.164 -6.557 1.00 68.44 106 ARG A O 1
ATOM 861 N N . PHE A 1 107 ? -0.771 3.313 -7.032 1.00 55.62 107 PHE A N 1
ATOM 862 C CA . PHE A 1 107 ? -0.724 2.440 -5.862 1.00 55.62 107 PHE A CA 1
ATOM 863 C C . PHE A 1 107 ? -0.332 3.198 -4.585 1.00 55.62 107 PHE A C 1
ATOM 865 O O . PHE A 1 107 ? -0.807 2.842 -3.518 1.00 55.62 107 PHE A O 1
ATOM 872 N N . SER A 1 108 ? 0.450 4.275 -4.676 1.00 50.81 108 SER A N 1
ATOM 873 C CA . SER A 1 108 ? 0.866 5.119 -3.548 1.00 50.81 108 SER A CA 1
ATOM 874 C C . SER A 1 108 ? -0.299 5.878 -2.923 1.00 50.81 108 SER A C 1
ATOM 876 O O . SER A 1 108 ? -0.258 6.128 -1.727 1.00 50.81 108 SER A O 1
ATOM 878 N N . GLY A 1 109 ? -1.319 6.245 -3.704 1.00 53.38 109 GLY A N 1
ATOM 879 C CA . GLY A 1 109 ? -2.538 6.865 -3.175 1.00 53.38 109 GLY A CA 1
ATOM 880 C C . GLY A 1 109 ? -3.521 5.878 -2.537 1.00 53.38 109 GLY A C 1
ATOM 881 O O . GLY A 1 109 ? -4.472 6.311 -1.907 1.00 53.38 109 GLY A O 1
ATOM 882 N N . SER A 1 110 ? -3.314 4.567 -2.712 1.00 47.38 110 SER A N 1
ATOM 883 C CA . SER A 1 110 ? -4.217 3.508 -2.231 1.00 47.38 110 SER A CA 1
ATOM 884 C C . SER A 1 110 ? -3.571 2.596 -1.186 1.00 47.38 110 SER A C 1
ATOM 886 O O . SER A 1 110 ? -4.234 1.695 -0.677 1.00 47.38 110 SER A O 1
ATOM 888 N N . LEU A 1 111 ? -2.283 2.780 -0.891 1.00 45.88 111 LEU A N 1
ATOM 889 C CA . LEU A 1 111 ? -1.577 2.016 0.129 1.00 45.88 111 LEU A CA 1
ATOM 890 C C . LEU A 1 111 ? -1.661 2.781 1.445 1.00 45.88 111 LEU A C 1
ATOM 892 O O . LEU A 1 111 ? -0.658 3.236 1.991 1.00 45.88 111 LEU A O 1
ATOM 896 N N . HIS A 1 112 ? -2.888 2.904 1.950 1.00 54.91 112 HIS A N 1
ATOM 897 C CA . HIS A 1 112 ? -3.074 2.970 3.389 1.00 54.91 112 HIS A CA 1
ATOM 898 C C . HIS A 1 112 ? -2.332 1.762 3.955 1.00 54.91 112 HIS A C 1
ATOM 900 O O . HIS A 1 112 ? -2.588 0.618 3.572 1.00 54.91 112 HIS A O 1
ATOM 906 N N . ILE A 1 113 ? -1.320 2.004 4.783 1.00 54.56 113 ILE A N 1
ATOM 907 C CA . ILE A 1 113 ? -0.732 0.935 5.584 1.00 54.56 113 ILE A CA 1
ATOM 908 C C . ILE A 1 113 ? -1.808 0.616 6.622 1.00 54.56 113 ILE A C 1
ATOM 910 O O . ILE A 1 113 ? -1.834 1.218 7.690 1.00 54.56 113 ILE A O 1
ATOM 914 N N . GLU A 1 114 ? -2.753 -0.248 6.250 1.00 63.03 114 GLU A N 1
ATOM 915 C CA . GLU A 1 114 ? -3.819 -0.715 7.131 1.00 63.03 114 GLU A CA 1
ATOM 916 C C . GLU A 1 114 ? -3.169 -1.486 8.286 1.00 63.03 114 GLU A C 1
ATOM 918 O O . GLU A 1 114 ? -2.759 -2.645 8.150 1.00 63.03 114 GLU A O 1
ATOM 923 N N . ASP A 1 115 ? -3.015 -0.817 9.428 1.00 79.94 115 ASP A N 1
ATOM 924 C CA . ASP A 1 115 ? -2.576 -1.443 10.667 1.00 79.94 115 ASP A CA 1
ATOM 925 C C . ASP A 1 115 ? -3.753 -2.198 11.286 1.00 79.94 115 ASP A C 1
ATOM 927 O O . ASP A 1 115 ? -4.406 -1.727 12.214 1.00 79.94 115 ASP A O 1
ATOM 931 N N . LEU A 1 116 ? -4.017 -3.397 10.758 1.00 79.56 116 LEU A N 1
ATOM 932 C CA . LEU A 1 116 ? -5.092 -4.267 11.237 1.00 79.56 116 LEU A CA 1
ATOM 933 C C . LEU A 1 116 ? -4.999 -4.518 12.751 1.00 79.56 116 LEU A C 1
ATOM 935 O O . LEU A 1 116 ? -6.019 -4.597 13.428 1.00 79.56 116 LEU A O 1
ATOM 939 N N . GLU A 1 117 ? -3.792 -4.672 13.303 1.00 83.69 117 GLU A N 1
ATOM 940 C CA . GLU A 1 117 ? -3.634 -4.900 14.743 1.00 83.69 117 GLU A CA 1
ATOM 941 C C . GLU A 1 117 ? -3.891 -3.610 15.539 1.00 83.69 117 GLU A C 1
ATOM 943 O O . GLU A 1 117 ? -4.498 -3.660 16.611 1.00 83.69 117 GLU A O 1
ATOM 948 N N . GLY A 1 118 ? -3.507 -2.458 14.986 1.00 84.06 118 GLY A N 1
ATOM 949 C CA . GLY A 1 118 ? -3.908 -1.139 15.469 1.00 84.06 118 GLY A CA 1
ATOM 950 C C . GLY A 1 118 ? -5.426 -0.949 15.473 1.00 84.06 118 GLY A C 1
ATOM 951 O O . GLY A 1 118 ? -5.979 -0.506 16.478 1.00 84.06 118 GLY A O 1
ATOM 952 N N . ASP A 1 119 ? -6.127 -1.353 14.413 1.00 83.81 119 ASP A N 1
ATOM 953 C CA . ASP A 1 119 ? -7.592 -1.286 14.319 1.00 83.81 119 ASP A CA 1
ATOM 954 C C . ASP A 1 119 ? -8.281 -2.187 15.343 1.00 83.81 119 ASP A C 1
ATOM 956 O O . ASP A 1 119 ? -9.220 -1.765 16.027 1.00 83.81 119 ASP A O 1
ATOM 960 N N . LEU A 1 120 ? -7.767 -3.406 15.529 1.00 86.06 120 LEU A N 1
ATOM 961 C CA . LEU A 1 120 ? -8.244 -4.324 16.563 1.00 86.06 120 LEU A CA 1
ATOM 962 C C . LEU A 1 120 ? -8.078 -3.731 17.962 1.00 86.06 120 LEU A C 1
ATOM 964 O O . LEU A 1 120 ? -8.990 -3.813 18.785 1.00 86.06 120 LEU A O 1
ATOM 968 N N . LYS A 1 121 ? -6.934 -3.098 18.224 1.00 86.94 121 LYS A N 1
ATOM 969 C CA . LYS A 1 121 ? -6.673 -2.445 19.503 1.00 86.94 121 LYS A CA 1
ATOM 970 C C . LYS A 1 121 ? -7.599 -1.244 19.716 1.00 86.94 121 LYS A C 1
ATOM 972 O O . LYS A 1 121 ? -8.251 -1.165 20.753 1.00 86.94 121 LYS A O 1
ATOM 977 N N . ARG A 1 122 ? -7.723 -0.354 18.724 1.00 85.56 122 ARG A N 1
ATOM 978 C CA . ARG A 1 122 ? -8.592 0.837 18.782 1.00 85.56 122 ARG A CA 1
ATOM 979 C C . ARG A 1 122 ? -10.056 0.463 19.005 1.00 85.56 122 ARG A C 1
ATOM 981 O O . ARG A 1 122 ? -10.736 1.081 19.824 1.00 85.56 122 ARG A O 1
ATOM 988 N N . THR A 1 123 ? -10.546 -0.554 18.300 1.00 86.00 123 THR A N 1
ATOM 989 C CA . THR A 1 123 ? -11.931 -1.035 18.429 1.00 86.00 123 THR A CA 1
ATOM 990 C C . THR A 1 123 ? -12.189 -1.684 19.787 1.00 86.00 123 THR A C 1
ATOM 992 O O . THR A 1 123 ? -13.229 -1.419 20.390 1.00 86.00 123 THR A O 1
ATOM 995 N N . TRP A 1 124 ? -11.241 -2.466 20.312 1.00 86.94 124 TRP A N 1
ATOM 996 C CA . TRP A 1 124 ? -11.352 -3.071 21.640 1.00 86.94 124 TRP A CA 1
ATOM 997 C C . TRP A 1 124 ? -11.282 -2.037 22.771 1.00 86.94 124 TRP A C 1
ATOM 999 O O . TRP A 1 124 ? -12.122 -2.061 23.663 1.00 86.94 124 TRP A O 1
ATOM 1009 N N . GLU A 1 125 ? -10.368 -1.066 22.714 1.00 86.44 125 GLU A N 1
ATOM 1010 C CA . GLU A 1 125 ? -10.302 0.026 23.700 1.00 86.44 125 GLU A CA 1
ATOM 1011 C C . GLU A 1 125 ? -11.592 0.862 23.710 1.00 86.44 125 GLU A C 1
ATOM 1013 O O . GLU A 1 125 ? -12.109 1.216 24.770 1.00 86.44 125 GLU A O 1
ATOM 1018 N N . SER A 1 126 ? -12.160 1.126 22.529 1.00 85.50 126 SER A N 1
ATOM 1019 C CA . SER A 1 126 ? -13.436 1.843 22.392 1.00 85.50 126 SER A CA 1
ATOM 1020 C C . SER A 1 126 ? -14.614 1.033 22.946 1.00 85.50 126 SER A C 1
ATOM 1022 O O . SER A 1 126 ? -15.541 1.603 23.523 1.00 85.50 126 SER A O 1
ATOM 1024 N N . LEU A 1 127 ? -14.566 -0.298 22.815 1.00 85.75 127 LEU A N 1
ATOM 1025 C CA . LEU A 1 127 ? -15.516 -1.213 23.445 1.00 85.75 127 LEU A CA 1
ATOM 1026 C C . LEU A 1 127 ? -15.386 -1.168 24.974 1.00 85.75 127 LEU A C 1
ATOM 1028 O O . LEU A 1 127 ? -16.396 -0.975 25.643 1.00 85.75 127 LEU A O 1
ATOM 1032 N N . LYS A 1 128 ? -14.169 -1.281 25.526 1.00 83.81 128 LYS A N 1
ATOM 1033 C CA . LYS A 1 128 ? -13.909 -1.240 26.980 1.00 83.81 128 LYS A CA 1
ATOM 1034 C C . LYS A 1 128 ? -14.359 0.075 27.610 1.00 83.81 128 LYS A C 1
ATOM 1036 O O . LYS A 1 128 ? -14.954 0.061 28.677 1.00 83.81 128 LYS A O 1
ATOM 1041 N N . LEU A 1 129 ? -14.136 1.203 26.932 1.00 83.12 129 LEU A N 1
ATOM 1042 C CA . LEU A 1 129 ? -14.560 2.519 27.419 1.00 83.12 129 LEU A CA 1
ATOM 1043 C C . LEU A 1 129 ? -16.090 2.655 27.514 1.00 83.12 129 LEU A C 1
ATOM 1045 O O . LEU A 1 129 ? -16.589 3.436 28.320 1.00 83.12 129 LEU A O 1
ATOM 1049 N N . ARG A 1 130 ? -16.834 1.938 26.663 1.00 79.06 130 ARG A N 1
ATOM 1050 C CA . ARG A 1 130 ? -18.299 2.043 26.545 1.00 79.06 130 ARG A CA 1
ATOM 1051 C C . ARG A 1 130 ? -19.053 0.896 27.219 1.00 79.06 130 ARG A C 1
ATOM 1053 O O . ARG A 1 130 ? -20.252 1.023 27.442 1.00 79.06 130 ARG A O 1
ATOM 1060 N N . SER A 1 131 ? -18.374 -0.210 27.506 1.00 77.12 131 SER A N 1
ATOM 1061 C CA . SER A 1 131 ? -18.923 -1.375 28.191 1.00 77.12 131 SER A CA 1
ATOM 1062 C C . SER A 1 131 ? -18.742 -1.218 29.701 1.00 77.12 131 SER A C 1
ATOM 1064 O O . SER A 1 131 ? -17.698 -1.574 30.244 1.00 77.12 131 SER A O 1
ATOM 1066 N N . ASP A 1 132 ? -19.776 -0.741 30.396 1.00 64.88 132 ASP A N 1
ATOM 1067 C CA . ASP A 1 132 ? -19.839 -0.847 31.857 1.00 64.88 132 ASP A CA 1
ATOM 1068 C C . ASP A 1 132 ? -20.113 -2.315 32.236 1.00 64.88 132 ASP A C 1
ATOM 1070 O O . ASP A 1 132 ? -21.215 -2.824 32.043 1.00 64.88 132 ASP A O 1
ATOM 1074 N N . ALA A 1 133 ? -19.103 -3.011 32.769 1.00 62.47 133 ALA A N 1
ATOM 1075 C CA . ALA A 1 133 ? -19.221 -4.361 33.346 1.00 62.47 133 ALA A CA 1
ATOM 1076 C C . ALA A 1 133 ? -19.887 -5.424 32.432 1.00 62.47 133 ALA A C 1
ATOM 1078 O O . ALA A 1 133 ? -20.762 -6.184 32.863 1.00 62.47 133 ALA A O 1
ATOM 1079 N N . GLY A 1 134 ? -19.473 -5.481 31.162 1.00 64.12 134 GLY A N 1
ATOM 1080 C CA . GLY A 1 134 ? -19.862 -6.539 30.225 1.00 64.12 134 GLY A CA 1
ATOM 1081 C C . GLY A 1 134 ? -21.242 -6.366 29.578 1.00 64.12 134 GLY A C 1
ATOM 1082 O O . GLY A 1 134 ? -21.829 -7.357 29.113 1.00 64.12 134 GLY A O 1
ATOM 1083 N N . GLU A 1 135 ? -21.784 -5.142 29.556 1.00 79.62 135 GLU A N 1
ATOM 1084 C CA . GLU A 1 135 ? -22.989 -4.807 28.792 1.00 79.62 135 GLU A CA 1
ATOM 1085 C C . GLU A 1 135 ? -22.739 -4.840 27.268 1.00 79.62 135 GLU A C 1
ATOM 1087 O O . GLU A 1 135 ? -21.675 -4.449 26.787 1.00 79.62 135 GLU A O 1
ATOM 1092 N N . PRO A 1 136 ? -23.710 -5.323 26.468 1.00 83.44 136 PRO A N 1
ATOM 1093 C CA . PRO A 1 136 ? -23.565 -5.378 25.019 1.00 83.44 136 PRO A CA 1
ATOM 1094 C C . PRO A 1 136 ? -23.613 -3.973 24.398 1.00 83.44 136 PRO A C 1
ATOM 1096 O O . PRO A 1 136 ? -24.606 -3.257 24.526 1.00 83.44 136 PRO A O 1
ATOM 1099 N N . VAL A 1 137 ? -22.574 -3.613 23.646 1.00 85.88 137 VAL A N 1
ATOM 1100 C CA . VAL A 1 137 ? -22.442 -2.328 22.942 1.00 85.88 137 VAL A CA 1
ATOM 1101 C C . VAL A 1 137 ? -22.834 -2.493 21.471 1.00 85.88 137 VAL A C 1
ATOM 1103 O O . VAL A 1 137 ? -22.453 -3.466 20.822 1.00 85.88 137 VAL A O 1
ATOM 1106 N N . SER A 1 138 ? -23.598 -1.547 20.914 1.00 88.25 138 SER A N 1
ATOM 1107 C CA . SER A 1 138 ? -23.944 -1.549 19.482 1.00 88.25 138 SER A CA 1
ATOM 1108 C C . SER A 1 138 ? -22.730 -1.196 18.617 1.00 88.25 138 SER A C 1
ATOM 1110 O O . SER A 1 138 ? -22.022 -0.228 18.898 1.00 88.25 138 SER A O 1
ATOM 1112 N N . LEU A 1 139 ? -22.534 -1.928 17.514 1.00 88.31 139 LEU A N 1
ATOM 1113 C CA . LEU A 1 139 ? -21.453 -1.686 16.553 1.00 88.31 139 LEU A CA 1
ATOM 1114 C C . LEU A 1 139 ? -21.503 -0.264 15.974 1.00 88.31 139 LEU A C 1
ATOM 1116 O O . LEU A 1 139 ? -20.461 0.328 15.721 1.00 88.31 139 LEU A O 1
ATOM 1120 N N . LYS A 1 140 ? -22.701 0.313 15.810 1.00 87.94 140 LYS A N 1
ATOM 1121 C CA . LYS A 1 140 ? -22.863 1.678 15.283 1.00 87.94 140 LYS A CA 1
ATOM 1122 C C . LYS A 1 140 ? -22.172 2.719 16.159 1.00 87.94 140 LYS A C 1
ATOM 1124 O O . LYS A 1 140 ? -21.496 3.594 15.645 1.00 87.94 140 LYS A O 1
ATOM 1129 N N . LEU A 1 141 ? -22.270 2.562 17.478 1.00 87.56 141 LEU A N 1
ATOM 1130 C CA . LEU A 1 141 ? -21.626 3.472 18.425 1.00 87.56 141 LEU A CA 1
ATOM 1131 C C . LEU A 1 141 ? -20.097 3.381 18.363 1.00 87.56 141 LEU A C 1
ATOM 1133 O O . LEU A 1 141 ? -19.419 4.366 18.635 1.00 87.56 141 LEU A O 1
ATOM 1137 N N . LEU A 1 142 ? -19.556 2.211 18.011 1.00 87.69 142 LEU A N 1
ATOM 1138 C CA . LEU A 1 142 ? -18.118 2.038 17.799 1.00 87.69 142 LEU A CA 1
ATOM 1139 C C . LEU A 1 142 ? -17.671 2.670 16.481 1.00 87.69 142 LEU A C 1
ATOM 1141 O O . LEU A 1 142 ? -16.620 3.297 16.445 1.00 87.69 142 LEU A O 1
ATOM 1145 N N . VAL A 1 143 ? -18.477 2.552 15.422 1.00 89.25 143 VAL A N 1
ATOM 1146 C CA . VAL A 1 143 ? -18.226 3.240 14.146 1.00 89.25 143 VAL A CA 1
ATOM 1147 C C . VAL A 1 143 ? -18.194 4.753 14.349 1.00 89.25 143 VAL A C 1
ATOM 1149 O O . VAL A 1 143 ? -17.260 5.397 13.881 1.00 89.25 143 VAL A O 1
ATOM 1152 N N . ASP A 1 144 ? -19.152 5.316 15.088 1.00 89.12 144 ASP A N 1
ATOM 1153 C CA . ASP A 1 144 ? -19.197 6.757 15.373 1.00 89.12 144 ASP A CA 1
ATOM 1154 C C . ASP A 1 144 ? -17.945 7.227 16.144 1.00 89.12 144 ASP A C 1
ATOM 1156 O O . ASP A 1 144 ? -17.399 8.301 15.877 1.00 89.12 144 ASP A O 1
ATOM 1160 N N . ASP A 1 145 ? -17.455 6.407 17.082 1.00 87.25 145 ASP A N 1
ATOM 1161 C CA . ASP A 1 145 ? -16.249 6.688 17.870 1.00 87.25 145 ASP A CA 1
ATOM 1162 C C . ASP A 1 145 ? -14.977 6.672 17.014 1.00 87.25 145 ASP A C 1
ATOM 1164 O O . ASP A 1 145 ? -14.152 7.582 17.095 1.00 87.25 145 ASP A O 1
ATOM 1168 N N . LEU A 1 146 ? -14.841 5.661 16.154 1.00 86.06 146 LEU A N 1
ATOM 1169 C CA . LEU A 1 146 ? -13.714 5.544 15.230 1.00 86.06 146 LEU A CA 1
ATOM 1170 C C . LEU A 1 146 ? -13.738 6.657 14.182 1.00 86.06 146 LEU A C 1
ATOM 1172 O O . LEU A 1 146 ? -12.705 7.262 13.932 1.00 86.06 146 LEU A O 1
ATOM 1176 N N . THR A 1 147 ? -14.916 6.998 13.654 1.00 86.69 147 THR A N 1
ATOM 1177 C CA . THR A 1 147 ? -15.091 8.119 12.716 1.00 86.69 147 THR A CA 1
ATOM 1178 C C . THR A 1 147 ? -14.646 9.432 13.358 1.00 86.69 147 THR A C 1
ATOM 1180 O O . THR A 1 147 ? -13.933 10.219 12.741 1.00 86.69 147 THR A O 1
ATOM 1183 N N . SER A 1 148 ? -15.025 9.661 14.621 1.00 87.00 148 SER A N 1
ATOM 1184 C CA . SER A 1 148 ? -14.627 10.862 15.364 1.00 87.00 148 SER A CA 1
ATOM 1185 C C . SER A 1 148 ? -13.106 10.943 15.533 1.00 87.00 148 SER A C 1
ATOM 1187 O O . SER A 1 148 ? -12.523 11.992 15.273 1.00 87.00 148 SER A O 1
ATOM 1189 N N . LYS A 1 149 ? -12.452 9.826 15.883 1.00 83.75 149 LYS A N 1
ATOM 1190 C CA . LYS A 1 149 ? -10.985 9.736 16.000 1.00 83.75 149 LYS A CA 1
ATOM 1191 C C . LYS A 1 149 ? -10.278 9.956 14.657 1.00 83.75 149 LYS A C 1
ATOM 1193 O O . LYS A 1 149 ? -9.327 10.725 14.592 1.00 83.75 149 LYS A O 1
ATOM 1198 N N . SER A 1 150 ? -10.778 9.364 13.574 1.00 82.69 150 SER A N 1
ATOM 1199 C CA . SER A 1 150 ? -10.250 9.567 12.216 1.00 82.69 150 SER A CA 1
ATOM 1200 C C . SER A 1 150 ? -10.395 11.019 11.740 1.00 82.69 150 SER A C 1
ATOM 1202 O O . SER A 1 150 ? -9.503 11.554 11.082 1.00 82.69 150 SER A O 1
ATOM 1204 N N . MET A 1 151 ? -11.481 11.705 12.113 1.00 83.88 151 MET A N 1
ATOM 1205 C CA . MET A 1 151 ? -11.633 13.136 11.830 1.00 83.88 151 MET A CA 1
ATOM 1206 C C . MET A 1 151 ? -10.646 14.009 12.616 1.00 83.88 151 MET A C 1
ATOM 1208 O O . MET A 1 151 ? -10.158 15.003 12.078 1.00 83.88 151 MET A O 1
ATOM 1212 N 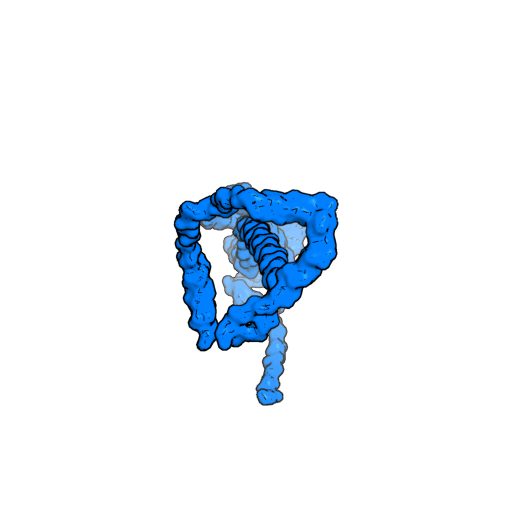N . GLU A 1 152 ? -10.326 13.655 13.865 1.00 84.50 152 GLU A N 1
ATOM 1213 C CA . GLU A 1 152 ? -9.288 14.344 14.651 1.00 84.50 152 GLU A CA 1
ATOM 1214 C C . GLU A 1 152 ? -7.893 14.200 14.017 1.00 84.50 152 GLU A C 1
ATOM 1216 O O . GLU A 1 152 ? -7.078 15.121 14.103 1.00 84.50 152 GLU A O 1
ATOM 1221 N N . GLU A 1 153 ? -7.641 13.090 13.318 1.00 78.75 153 GLU A N 1
ATOM 1222 C CA . GLU A 1 153 ? -6.417 12.838 12.542 1.00 78.75 153 GLU A CA 1
ATOM 1223 C C . GLU A 1 153 ? -6.371 13.611 11.204 1.00 78.75 153 GLU A C 1
ATOM 1225 O O . GLU A 1 153 ? -5.334 13.642 10.539 1.00 78.75 153 GLU A O 1
ATOM 1230 N N . GLY A 1 154 ? -7.454 14.306 10.832 1.00 80.50 154 GLY A N 1
ATOM 1231 C CA . GLY A 1 154 ? -7.532 15.168 9.647 1.00 80.50 154 GLY A CA 1
ATOM 1232 C C . GLY A 1 154 ? -8.099 14.499 8.390 1.00 80.50 154 GLY A C 1
ATOM 1233 O O . GLY A 1 154 ? -8.019 15.091 7.311 1.00 80.50 154 GLY A O 1
ATOM 1234 N N . ILE A 1 155 ? -8.675 13.299 8.512 1.00 79.62 155 ILE A N 1
ATOM 1235 C CA . ILE A 1 155 ? -9.315 12.568 7.408 1.00 79.62 155 ILE A CA 1
ATOM 1236 C C . ILE A 1 155 ? -10.678 13.216 7.088 1.00 79.62 155 ILE A C 1
ATOM 1238 O O . ILE A 1 155 ? -11.417 13.585 8.009 1.00 79.62 155 ILE A O 1
ATOM 1242 N N . PRO A 1 156 ? -11.044 13.395 5.803 1.00 84.19 156 PRO A N 1
ATOM 1243 C CA . PRO A 1 156 ? -12.347 13.942 5.438 1.00 84.19 156 PRO A CA 1
ATOM 1244 C C . PRO A 1 156 ? -13.488 13.017 5.887 1.00 84.19 156 PRO A C 1
ATOM 1246 O O . PRO A 1 156 ? -13.374 11.798 5.818 1.00 84.19 156 PRO A O 1
ATOM 1249 N N . LEU A 1 157 ? -14.619 13.604 6.299 1.00 83.12 157 LEU A N 1
ATOM 1250 C CA . LEU A 1 157 ? -15.753 12.885 6.905 1.00 83.12 157 LEU A CA 1
ATOM 1251 C C . LEU A 1 157 ? -16.220 11.664 6.094 1.00 83.12 157 LEU A C 1
ATOM 1253 O O . LEU A 1 157 ? -16.443 10.607 6.665 1.00 83.12 157 LEU A O 1
ATOM 1257 N N . GLU A 1 158 ? -16.367 11.805 4.776 1.00 81.50 158 GLU A N 1
ATOM 1258 C CA . GLU A 1 158 ? -16.888 10.730 3.919 1.00 81.50 158 GLU A CA 1
ATOM 1259 C C . GLU A 1 158 ? -15.930 9.527 3.842 1.00 81.50 158 GLU A C 1
ATOM 1261 O O . GLU A 1 158 ? -16.368 8.378 3.835 1.00 81.50 158 GLU A O 1
ATOM 1266 N N . GLU A 1 159 ? -14.621 9.787 3.843 1.00 82.44 159 GLU A N 1
ATOM 1267 C CA . GLU A 1 159 ? -13.582 8.753 3.873 1.00 82.44 159 GLU A CA 1
ATOM 1268 C C . GLU A 1 159 ? -13.495 8.123 5.268 1.00 82.44 159 GLU A C 1
ATOM 1270 O O . GLU A 1 159 ? -13.534 6.901 5.394 1.00 82.44 159 GLU A O 1
ATOM 1275 N N . ALA A 1 160 ? -13.522 8.947 6.320 1.00 83.31 160 ALA A N 1
ATOM 1276 C CA . ALA A 1 160 ? -13.508 8.498 7.709 1.00 83.31 160 ALA A CA 1
ATOM 1277 C C . ALA A 1 160 ? -14.707 7.596 8.051 1.00 83.31 160 ALA A C 1
ATOM 1279 O O . ALA A 1 160 ? -14.534 6.577 8.714 1.00 83.31 160 ALA A O 1
ATOM 1280 N N . GLU A 1 161 ? -15.918 7.930 7.589 1.00 85.88 161 GLU A N 1
ATOM 1281 C CA . GLU A 1 161 ? -17.116 7.108 7.807 1.00 85.88 161 GLU A CA 1
ATOM 1282 C C . GLU A 1 161 ? -17.012 5.747 7.105 1.00 85.88 161 GLU A C 1
ATOM 1284 O O . GLU A 1 161 ? -17.352 4.713 7.692 1.00 85.88 161 GLU A O 1
ATOM 1289 N N . ALA A 1 162 ? -16.551 5.730 5.850 1.00 84.44 162 ALA A N 1
A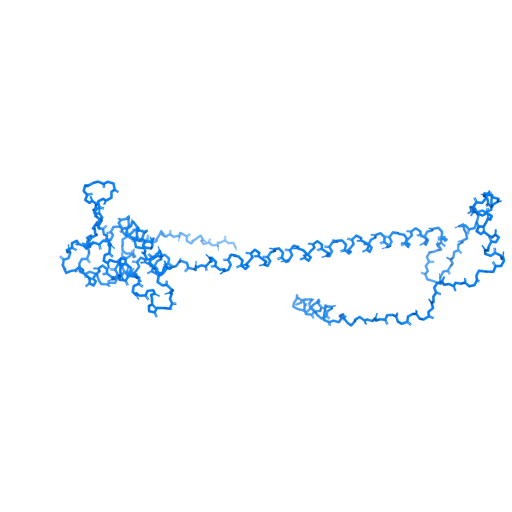TOM 1290 C CA . ALA A 1 162 ? -16.410 4.500 5.078 1.00 84.44 162 ALA A CA 1
ATOM 1291 C C . ALA A 1 162 ? -15.340 3.577 5.683 1.00 84.44 162 ALA A C 1
ATOM 1293 O O . ALA A 1 162 ? -15.582 2.379 5.862 1.00 84.44 162 ALA A O 1
ATOM 1294 N N . GLU A 1 163 ? -14.187 4.137 6.051 1.00 84.50 163 GLU A N 1
ATOM 1295 C CA . GLU A 1 163 ? -13.094 3.403 6.688 1.00 84.50 163 GLU A CA 1
ATOM 1296 C C . GLU A 1 163 ? -13.497 2.878 8.067 1.00 84.50 163 GLU A C 1
ATOM 1298 O O . GLU A 1 163 ? -13.341 1.686 8.339 1.00 84.50 163 GLU A O 1
ATOM 1303 N N . ALA A 1 164 ? -14.105 3.715 8.913 1.00 86.81 164 ALA A N 1
ATOM 1304 C CA . ALA A 1 164 ? -14.541 3.317 10.249 1.00 86.81 164 ALA A CA 1
ATOM 1305 C C . ALA A 1 164 ? -15.573 2.181 10.211 1.00 86.81 164 ALA A C 1
ATO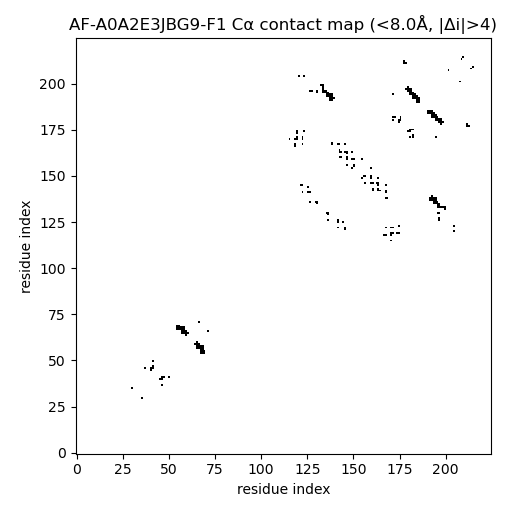M 1307 O O . ALA A 1 164 ? -15.510 1.267 11.036 1.00 86.81 164 ALA A O 1
ATOM 1308 N N . GLN A 1 165 ? -16.503 2.189 9.247 1.00 89.06 165 GLN A N 1
ATOM 1309 C CA . GLN A 1 165 ? -17.470 1.099 9.074 1.00 89.06 165 GLN A CA 1
ATOM 1310 C C . GLN A 1 165 ? -16.788 -0.233 8.753 1.00 89.06 165 GLN A C 1
ATOM 1312 O O . GLN A 1 165 ? -17.117 -1.260 9.358 1.00 89.06 165 GLN A O 1
ATOM 1317 N N . VAL A 1 166 ? -15.846 -0.226 7.808 1.00 88.38 166 VAL A N 1
ATOM 1318 C CA . VAL A 1 166 ? -15.126 -1.433 7.387 1.00 88.38 166 VAL A CA 1
ATOM 1319 C C . VAL A 1 166 ? -14.209 -1.925 8.506 1.00 88.38 166 VAL A C 1
ATOM 1321 O O . VAL A 1 166 ? -14.282 -3.099 8.878 1.00 88.38 166 VAL A O 1
ATOM 1324 N N . ALA A 1 167 ? -13.417 -1.032 9.103 1.00 87.88 167 ALA A N 1
ATOM 1325 C CA . ALA A 1 167 ? -12.494 -1.348 10.186 1.00 87.88 167 ALA A CA 1
ATOM 1326 C C . ALA A 1 167 ? -13.226 -1.893 11.420 1.00 87.88 167 ALA A C 1
ATOM 1328 O O . ALA A 1 167 ? -12.815 -2.917 11.969 1.00 87.88 167 ALA A O 1
ATOM 1329 N N . ALA A 1 168 ? -14.349 -1.286 11.825 1.00 88.81 168 ALA A N 1
ATOM 1330 C CA . ALA A 1 168 ? -15.148 -1.772 12.949 1.00 88.81 168 ALA A CA 1
ATOM 1331 C C . ALA A 1 168 ? -15.718 -3.168 12.686 1.00 88.81 168 ALA A C 1
ATOM 1333 O O . ALA A 1 168 ? -15.660 -4.034 13.559 1.00 88.81 168 ALA A O 1
ATOM 1334 N N . LEU A 1 169 ? -16.254 -3.408 11.486 1.00 89.69 169 LEU A N 1
ATOM 1335 C CA . LEU A 1 169 ? -16.850 -4.694 11.134 1.00 89.69 169 LEU A CA 1
ATOM 1336 C C . LEU A 1 169 ? -15.799 -5.808 11.063 1.00 89.69 169 LEU A C 1
ATOM 1338 O O . LEU A 1 169 ? -16.001 -6.884 11.629 1.00 89.69 169 LEU A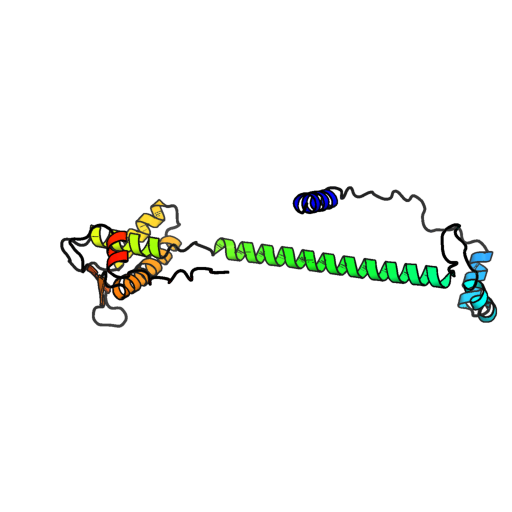 O 1
ATOM 1342 N N . ILE A 1 170 ? -14.681 -5.561 10.377 1.00 90.19 170 ILE A N 1
ATOM 1343 C CA . ILE A 1 170 ? -13.582 -6.525 10.263 1.00 90.19 170 ILE A CA 1
ATOM 1344 C C . ILE A 1 170 ? -13.007 -6.806 11.651 1.00 90.19 170 ILE A C 1
ATOM 1346 O O . ILE A 1 170 ? -12.880 -7.969 12.039 1.00 90.19 170 ILE A O 1
ATOM 1350 N N . SER A 1 171 ? -12.744 -5.761 12.436 1.00 89.38 171 SER A N 1
ATOM 1351 C CA . SER A 1 171 ? -12.210 -5.911 13.786 1.00 89.38 171 SER A CA 1
ATOM 1352 C C . SER A 1 171 ? -13.152 -6.691 14.694 1.00 89.38 171 SER A C 1
ATOM 1354 O O . SER A 1 171 ? -12.706 -7.604 15.382 1.00 89.38 171 SER A O 1
ATOM 1356 N N . ALA A 1 172 ? -14.460 -6.431 14.636 1.00 89.31 172 ALA A N 1
ATOM 1357 C CA . ALA A 1 172 ? -15.460 -7.191 15.380 1.00 89.31 172 ALA A CA 1
ATOM 1358 C C . ALA A 1 172 ? -15.385 -8.699 15.078 1.00 89.31 172 ALA A C 1
ATOM 1360 O O . ALA A 1 172 ? -15.347 -9.517 15.996 1.00 89.31 172 ALA A O 1
ATOM 1361 N N . LEU A 1 173 ? -15.291 -9.076 13.799 1.00 90.00 173 LEU A N 1
ATOM 1362 C CA . LEU A 1 173 ? -15.177 -10.479 13.387 1.00 90.00 173 LEU A CA 1
ATOM 1363 C C . LEU A 1 173 ? -13.878 -11.128 13.880 1.00 90.00 173 LEU A C 1
ATOM 1365 O O . LEU A 1 173 ? -13.889 -12.272 14.343 1.00 90.00 173 LEU A O 1
ATOM 1369 N N . PHE A 1 174 ? -12.758 -10.412 13.794 1.00 89.06 174 PHE A N 1
ATOM 1370 C CA . PHE A 1 174 ? -11.462 -10.909 14.255 1.00 89.06 174 PHE A CA 1
ATOM 1371 C C . PHE A 1 174 ? -11.392 -11.026 15.778 1.00 89.06 174 PHE A C 1
ATOM 1373 O O . PHE A 1 174 ? -10.899 -12.039 16.275 1.00 89.06 174 PHE A O 1
ATOM 138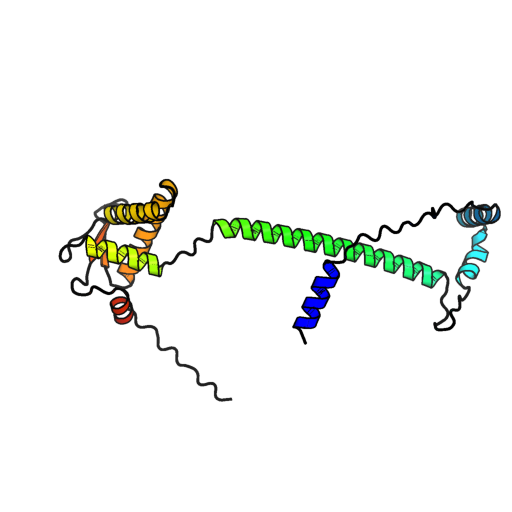0 N N . LEU A 1 175 ? -11.916 -10.048 16.519 1.00 88.62 175 LEU A N 1
ATOM 1381 C CA . LEU A 1 175 ? -12.017 -10.098 17.978 1.00 88.62 175 LEU A CA 1
ATOM 1382 C C . LEU A 1 175 ? -12.881 -11.282 18.425 1.00 88.62 175 LEU A C 1
ATOM 1384 O O . LEU A 1 175 ? -12.502 -11.994 19.356 1.00 88.62 175 LEU A O 1
ATOM 1388 N N . THR A 1 176 ? -13.982 -11.564 17.723 1.00 89.75 176 THR A N 1
ATOM 1389 C CA . THR A 1 176 ? -14.804 -12.751 17.993 1.00 89.75 176 THR A CA 1
ATOM 1390 C C . THR A 1 176 ? -14.079 -14.052 17.673 1.00 89.75 176 THR A C 1
ATOM 1392 O O . THR A 1 176 ? -14.087 -14.964 18.496 1.00 89.75 176 THR A O 1
ATOM 1395 N N . ASN A 1 177 ? -13.389 -14.142 16.534 1.00 87.62 177 ASN A N 1
ATOM 1396 C CA . ASN A 1 177 ? -12.598 -15.328 16.189 1.00 87.62 177 ASN A CA 1
ATOM 1397 C C . ASN A 1 177 ? -11.484 -15.596 17.219 1.00 87.62 177 ASN A C 1
ATOM 1399 O O . ASN A 1 177 ? -11.259 -16.731 17.629 1.00 87.62 177 ASN A O 1
ATOM 1403 N N . ARG A 1 178 ? -10.815 -14.539 17.691 1.00 85.75 178 ARG A N 1
ATOM 1404 C CA . ARG A 1 178 ? -9.749 -14.630 18.697 1.00 85.75 178 ARG A CA 1
ATOM 1405 C C . ARG A 1 178 ? -10.267 -14.846 20.129 1.00 85.75 178 ARG A C 1
ATOM 1407 O O . ARG A 1 178 ? -9.448 -15.047 21.022 1.00 85.75 178 ARG A O 1
ATOM 1414 N N . GLY A 1 179 ? -11.583 -14.808 20.356 1.00 83.88 179 GLY A N 1
ATOM 1415 C CA . GLY A 1 179 ? -12.206 -15.051 21.662 1.00 83.88 179 GLY A CA 1
ATOM 1416 C C . GLY A 1 179 ? -12.208 -13.856 22.622 1.00 83.88 179 GLY A C 1
ATOM 1417 O O . GLY A 1 179 ? -12.360 -14.053 23.825 1.00 83.88 179 GLY A O 1
ATOM 1418 N N . PHE A 1 180 ? -12.034 -12.632 22.118 1.00 83.25 180 PHE A N 1
ATOM 1419 C CA . PHE A 1 180 ? -12.101 -11.406 22.923 1.00 83.25 180 PHE A CA 1
ATOM 1420 C C . PHE A 1 180 ? -13.551 -10.991 23.205 1.00 83.25 180 PHE A C 1
ATOM 1422 O O . PHE A 1 180 ? -13.859 -10.519 24.293 1.00 83.25 180 PHE A O 1
ATOM 1429 N N . VAL A 1 181 ? -14.435 -11.147 22.215 1.00 87.44 181 VAL A N 1
ATOM 1430 C CA . VAL A 1 181 ? -15.770 -10.531 22.209 1.00 87.44 181 VAL A CA 1
ATOM 1431 C C . VAL A 1 181 ? -16.810 -11.506 21.655 1.00 87.44 181 VAL A C 1
ATOM 1433 O O . VAL A 1 181 ? -16.573 -12.160 20.641 1.00 87.44 181 VAL A O 1
ATOM 1436 N N . ASP A 1 182 ? -17.988 -11.569 22.272 1.00 88.25 182 ASP A N 1
ATOM 1437 C CA . ASP A 1 182 ? -19.152 -12.283 21.735 1.00 88.25 182 ASP A CA 1
ATOM 1438 C C . ASP A 1 182 ? -19.963 -11.355 20.815 1.00 88.25 182 ASP A C 1
ATOM 1440 O O . ASP A 1 182 ? -20.393 -10.274 21.228 1.00 88.25 182 ASP A O 1
ATOM 1444 N N . LEU A 1 183 ? -20.164 -11.769 19.561 1.00 90.62 183 LEU A N 1
ATOM 1445 C CA . LEU A 1 183 ? -20.906 -11.011 18.553 1.00 90.62 183 LEU A CA 1
ATOM 1446 C C . LEU A 1 183 ? -22.302 -11.598 18.385 1.00 90.62 183 LEU A C 1
ATOM 1448 O O . LEU A 1 183 ? -22.473 -12.769 18.044 1.00 90.62 183 LEU A O 1
ATOM 1452 N N . LYS A 1 184 ? -23.317 -10.749 18.555 1.00 89.12 184 LYS A N 1
ATOM 1453 C CA . LYS A 1 184 ? -24.720 -11.098 18.315 1.00 89.12 184 LYS A CA 1
ATOM 1454 C C . LYS A 1 184 ? -25.338 -10.152 17.305 1.00 89.12 184 LYS A C 1
ATOM 1456 O O . LYS A 1 184 ? -25.174 -8.942 17.401 1.00 89.12 184 LYS A O 1
ATOM 1461 N N . GLN A 1 185 ? -26.089 -10.715 16.366 1.00 90.50 185 GLN A N 1
ATOM 1462 C CA . GLN A 1 185 ? -26.927 -9.957 15.449 1.00 90.50 185 GLN A CA 1
ATOM 1463 C C . GLN A 1 185 ? -28.396 -10.253 15.755 1.00 90.50 185 GLN A C 1
ATOM 1465 O O . GLN A 1 185 ? -28.807 -11.415 15.797 1.00 90.50 185 GLN A O 1
ATOM 1470 N N . ASN A 1 186 ? -29.189 -9.203 15.969 1.00 87.31 186 ASN A N 1
ATOM 1471 C CA . ASN A 1 186 ? -30.634 -9.332 16.154 1.00 87.31 186 ASN A CA 1
ATOM 1472 C C . ASN A 1 186 ? -31.317 -9.882 14.883 1.00 87.31 186 ASN A C 1
ATOM 1474 O O . ASN A 1 186 ? -30.751 -9.884 13.794 1.00 87.31 186 ASN A O 1
ATOM 1478 N N . SER A 1 187 ? -32.550 -10.381 15.002 1.00 82.62 187 SER A N 1
ATOM 1479 C CA . SER A 1 187 ? -33.220 -11.127 13.926 1.00 82.62 187 SER A CA 1
ATOM 1480 C C . SER A 1 187 ? -33.379 -10.335 12.615 1.00 82.62 187 SER A C 1
ATOM 1482 O O . SER A 1 187 ? -34.055 -9.307 12.586 1.00 82.62 187 SER A O 1
ATOM 1484 N N . GLY A 1 188 ? -32.822 -10.875 11.522 1.00 79.69 188 GLY A N 1
ATOM 1485 C CA . GLY A 1 188 ? -32.931 -10.362 10.149 1.00 79.69 188 GLY A CA 1
ATOM 1486 C C . GLY A 1 188 ? -31.567 -10.129 9.485 1.00 79.69 188 GLY A C 1
ATOM 1487 O O . GLY A 1 188 ? -30.558 -9.992 10.161 1.00 79.69 188 GLY A O 1
ATOM 1488 N N . ARG A 1 189 ? -31.527 -10.046 8.145 1.00 72.62 189 ARG A N 1
ATOM 1489 C CA . ARG A 1 189 ? -30.283 -9.817 7.368 1.00 72.62 189 ARG A CA 1
ATOM 1490 C C . ARG A 1 189 ? -29.580 -8.491 7.719 1.00 72.62 189 ARG A C 1
ATOM 1492 O O . ARG A 1 189 ? -28.369 -8.396 7.575 1.00 72.62 189 ARG A O 1
ATOM 1499 N N . ASN A 1 190 ? -30.344 -7.513 8.209 1.00 79.12 190 ASN A N 1
ATOM 1500 C CA . ASN A 1 190 ? -29.880 -6.182 8.618 1.00 79.12 190 ASN A CA 1
ATOM 1501 C C . ASN A 1 190 ? -30.184 -5.913 10.104 1.00 79.12 190 ASN A C 1
ATOM 1503 O O . ASN A 1 190 ? -30.481 -4.781 10.483 1.00 79.12 190 ASN A O 1
ATOM 1507 N N . GLY A 1 191 ? -30.216 -6.963 10.930 1.00 82.44 191 GLY A N 1
ATOM 1508 C CA . GLY A 1 191 ? -30.414 -6.801 12.366 1.00 82.44 191 GLY A CA 1
ATOM 1509 C C . GLY A 1 191 ? -29.264 -6.031 13.008 1.00 82.44 191 GLY A C 1
ATOM 1510 O O . GLY A 1 191 ? -28.141 -6.057 12.499 1.00 82.44 191 GLY A O 1
ATOM 1511 N N . ASP A 1 192 ? -29.557 -5.347 14.113 1.00 85.62 192 ASP A N 1
ATOM 1512 C CA . ASP A 1 192 ? -28.550 -4.603 14.870 1.00 85.62 192 ASP A CA 1
ATOM 1513 C C . ASP A 1 192 ? -27.470 -5.551 15.407 1.00 85.62 192 ASP A C 1
ATOM 1515 O O . ASP A 1 192 ? -27.793 -6.633 15.911 1.00 85.62 192 ASP A O 1
ATOM 1519 N N . ILE A 1 193 ? -26.206 -5.155 15.249 1.00 89.19 193 ILE A N 1
ATOM 1520 C CA . ILE A 1 193 ? -25.041 -5.940 15.663 1.00 89.19 193 ILE A CA 1
ATOM 1521 C C . ILE A 1 193 ? -24.572 -5.391 17.002 1.00 89.19 193 ILE A C 1
ATOM 1523 O O . ILE A 1 193 ? -24.248 -4.209 17.120 1.00 89.19 193 ILE A O 1
ATOM 1527 N N . THR A 1 194 ? -24.519 -6.262 18.000 1.00 90.38 194 THR A N 1
ATOM 1528 C CA . THR A 1 194 ? -24.052 -5.949 19.347 1.00 90.38 194 THR A CA 1
ATOM 1529 C C . THR A 1 194 ? -22.846 -6.803 19.699 1.00 90.38 194 THR A C 1
ATOM 1531 O O . THR A 1 194 ? -22.830 -8.005 19.416 1.00 90.38 194 THR A O 1
ATOM 1534 N N . LEU A 1 195 ? -21.870 -6.184 20.346 1.00 88.62 195 LEU A N 1
ATOM 1535 C CA . LEU A 1 195 ? -20.633 -6.787 20.813 1.00 88.62 195 LEU A CA 1
ATOM 1536 C C . LEU A 1 195 ? -20.618 -6.793 22.334 1.00 88.62 195 LEU A C 1
ATOM 1538 O O . LEU A 1 195 ? -20.908 -5.776 22.958 1.00 88.62 195 LEU A O 1
ATOM 1542 N N . ARG A 1 196 ? -20.282 -7.934 22.929 1.00 87.00 196 ARG A N 1
ATOM 1543 C CA . ARG A 1 196 ? -20.148 -8.081 24.377 1.00 87.00 196 ARG A CA 1
ATOM 1544 C C . ARG A 1 196 ? -18.723 -8.485 24.726 1.00 87.00 196 ARG A C 1
ATOM 1546 O O . ARG A 1 196 ? -18.257 -9.514 24.239 1.00 87.00 196 ARG A O 1
ATOM 1553 N N . ASP A 1 197 ? -18.066 -7.700 25.574 1.00 86.75 197 ASP A N 1
ATOM 1554 C CA . ASP A 1 197 ? -16.756 -8.068 26.111 1.00 86.75 197 ASP A CA 1
ATOM 1555 C C . ASP A 1 197 ? -16.869 -9.336 26.974 1.00 86.75 197 ASP A C 1
ATOM 1557 O O . ASP A 1 197 ? -17.840 -9.528 27.711 1.00 86.75 197 ASP A O 1
ATOM 1561 N N . LEU A 1 198 ? -15.899 -10.236 26.829 1.00 83.75 198 LEU A N 1
ATOM 1562 C CA . LEU A 1 198 ? -15.795 -11.461 27.621 1.00 83.75 198 LEU A CA 1
ATOM 1563 C C . LEU A 1 198 ? -14.783 -11.323 28.769 1.00 83.75 198 LEU A C 1
ATOM 1565 O O . LEU A 1 198 ? -14.730 -12.208 29.625 1.00 83.75 198 LEU A O 1
ATOM 1569 N N . TRP A 1 199 ? -13.988 -10.246 28.789 1.00 82.44 199 TRP A N 1
ATOM 1570 C CA . TRP A 1 199 ? -12.818 -10.093 29.657 1.00 82.44 199 TRP A CA 1
ATOM 1571 C C . TRP A 1 199 ? -12.830 -8.767 30.426 1.00 82.44 199 TRP A C 1
ATOM 1573 O O . TRP A 1 199 ? -11.960 -7.916 30.248 1.00 82.44 199 TRP A O 1
ATOM 1583 N N . ASP A 1 200 ? -13.793 -8.617 31.338 1.00 72.69 200 ASP A N 1
ATOM 1584 C CA . ASP A 1 200 ? -13.999 -7.383 32.110 1.00 72.69 200 ASP A CA 1
ATOM 1585 C C . ASP A 1 200 ? -12.785 -6.974 32.969 1.00 72.69 200 ASP A C 1
ATOM 1587 O O . ASP A 1 200 ? -12.524 -5.784 33.113 1.00 72.69 200 ASP A O 1
ATOM 1591 N N . GLU A 1 201 ? -12.019 -7.940 33.491 1.00 72.31 201 GLU A N 1
ATOM 1592 C CA . GLU A 1 201 ? -10.902 -7.719 34.433 1.00 72.31 201 GLU A CA 1
ATOM 1593 C C . GLU A 1 201 ? -9.549 -7.394 33.771 1.00 72.31 201 GLU A C 1
ATOM 1595 O O . GLU A 1 201 ? -8.577 -7.113 34.471 1.00 72.31 201 GLU A O 1
ATOM 1600 N N . GLU A 1 202 ? -9.456 -7.471 32.442 1.00 73.00 202 GLU A N 1
ATOM 1601 C CA . GLU A 1 202 ? -8.201 -7.285 31.707 1.00 73.00 202 GLU A CA 1
ATOM 1602 C C . GLU A 1 202 ? -8.241 -5.973 30.907 1.00 73.00 202 GLU A C 1
ATOM 1604 O O . GLU A 1 202 ? -9.125 -5.768 30.070 1.00 73.00 202 GLU A O 1
ATOM 1609 N N . ASP A 1 203 ? -7.258 -5.104 31.164 1.00 72.81 203 ASP A N 1
ATOM 1610 C CA . ASP A 1 203 ? -7.158 -3.753 30.584 1.00 72.81 203 ASP A CA 1
ATOM 1611 C C . ASP A 1 203 ? -6.095 -3.638 29.478 1.00 72.81 203 ASP A C 1
ATOM 1613 O O . ASP A 1 203 ? -6.059 -2.648 28.749 1.00 72.81 203 ASP A O 1
ATOM 1617 N N . ASP A 1 204 ? -5.224 -4.642 29.321 1.00 80.25 204 ASP A N 1
ATOM 1618 C CA . ASP A 1 204 ? -4.151 -4.622 28.323 1.00 80.25 204 ASP A CA 1
ATOM 1619 C C . ASP A 1 204 ? -4.423 -5.602 27.172 1.00 80.25 204 ASP A C 1
ATOM 1621 O O . ASP A 1 204 ? -4.396 -6.827 27.310 1.00 80.25 204 ASP A O 1
ATOM 1625 N N . PHE A 1 205 ? -4.650 -5.034 25.988 1.00 81.31 205 PHE A N 1
ATOM 1626 C CA . PHE A 1 205 ? -4.890 -5.777 24.755 1.00 81.31 205 PHE A CA 1
ATOM 1627 C C . PHE A 1 205 ? -3.729 -6.720 24.406 1.00 81.31 205 PHE A C 1
ATOM 1629 O O . PHE A 1 205 ? -3.935 -7.826 23.900 1.00 81.31 205 PHE A O 1
ATOM 1636 N N . THR A 1 206 ? -2.488 -6.294 24.659 1.00 80.38 206 THR A N 1
ATOM 1637 C CA . THR A 1 206 ? -1.297 -7.023 24.204 1.00 80.38 206 THR A CA 1
ATOM 1638 C C . THR A 1 206 ? -1.047 -8.284 25.025 1.00 80.38 206 THR A C 1
ATOM 1640 O O . THR A 1 206 ? -0.749 -9.344 24.463 1.00 80.38 206 THR A O 1
ATOM 1643 N N . THR A 1 207 ? -1.233 -8.206 26.343 1.00 79.44 207 THR A N 1
ATOM 1644 C CA . THR A 1 207 ? -1.134 -9.353 27.252 1.00 79.44 207 THR A CA 1
ATOM 1645 C C . THR A 1 207 ? -2.250 -10.356 26.987 1.00 79.44 207 THR A C 1
ATOM 1647 O O . THR A 1 207 ? -1.979 -11.558 26.900 1.00 79.44 207 THR A O 1
ATOM 1650 N N . LEU A 1 208 ? -3.480 -9.879 26.774 1.00 80.44 208 LEU A N 1
ATOM 1651 C CA . LEU A 1 208 ? -4.625 -10.734 26.472 1.00 80.44 208 LEU A CA 1
ATOM 1652 C C . LEU A 1 208 ? -4.464 -11.441 25.116 1.00 80.44 208 LEU A C 1
ATOM 1654 O O . LEU A 1 208 ? -4.695 -12.647 25.016 1.00 80.44 208 LEU A O 1
ATOM 1658 N N . SER A 1 209 ? -3.964 -10.734 24.097 1.00 81.56 209 SER A N 1
ATOM 1659 C CA . SER A 1 209 ? -3.666 -11.304 22.775 1.00 81.56 209 SER A CA 1
ATOM 1660 C C . SER A 1 209 ? -2.627 -12.426 22.849 1.00 81.56 209 SER A C 1
ATOM 1662 O O . SER A 1 209 ? -2.844 -13.509 22.301 1.00 81.56 209 SER A O 1
ATOM 1664 N N . LEU A 1 210 ? -1.540 -12.226 23.604 1.00 80.50 210 LEU A N 1
ATOM 1665 C CA . LEU A 1 210 ? -0.508 -13.250 23.812 1.00 80.50 210 LEU A CA 1
ATOM 1666 C C . LEU A 1 210 ? -1.017 -14.465 24.600 1.00 80.50 210 LEU A C 1
ATOM 1668 O O . LEU A 1 210 ? -0.569 -15.586 24.350 1.00 80.50 210 LEU A O 1
ATOM 1672 N N . ARG A 1 211 ? -1.938 -14.252 25.546 1.00 80.12 211 ARG A N 1
ATOM 1673 C CA . ARG A 1 211 ? -2.544 -15.314 26.359 1.00 80.12 211 ARG A CA 1
ATOM 1674 C C . ARG A 1 211 ? -3.517 -16.171 25.552 1.00 80.12 211 ARG A C 1
ATOM 1676 O O . ARG A 1 211 ? -3.486 -17.393 25.680 1.00 80.12 211 ARG A O 1
ATOM 1683 N N . LEU A 1 212 ? -4.376 -15.541 24.751 1.00 79.44 212 LEU A N 1
ATOM 1684 C CA . LEU A 1 212 ? -5.397 -16.231 23.960 1.00 79.44 212 LEU A CA 1
ATOM 1685 C C . LEU A 1 212 ? -4.823 -16.859 22.687 1.00 79.44 212 LEU A C 1
ATOM 1687 O O . LEU A 1 212 ? -5.252 -17.942 22.298 1.00 79.44 212 LEU A O 1
ATOM 1691 N N . ASN A 1 213 ? -3.829 -16.219 22.067 1.00 75.75 213 ASN A N 1
ATOM 1692 C CA . ASN A 1 213 ? -3.215 -16.670 20.820 1.00 75.75 213 ASN A CA 1
ATOM 1693 C C . ASN A 1 213 ? -1.682 -16.686 20.937 1.00 75.75 213 ASN A C 1
ATOM 1695 O O . ASN A 1 213 ? -0.996 -15.846 20.343 1.00 75.75 213 ASN A O 1
ATOM 1699 N N . PRO A 1 214 ? -1.107 -17.641 21.692 1.00 75.06 214 PRO A N 1
ATOM 1700 C CA . PRO A 1 214 ? 0.338 -17.758 21.797 1.00 75.06 214 PRO A CA 1
ATOM 1701 C C . PRO A 1 214 ? 0.937 -18.041 20.416 1.00 75.06 214 PRO A C 1
ATOM 1703 O O . PRO A 1 214 ? 0.499 -18.949 19.704 1.00 75.06 214 PRO A O 1
ATOM 1706 N N . LYS A 1 215 ? 1.967 -17.275 20.035 1.00 70.69 215 LYS A N 1
ATOM 1707 C CA . LYS A 1 215 ? 2.675 -17.501 18.770 1.00 70.69 215 LYS A CA 1
ATOM 1708 C C . LYS A 1 215 ? 3.218 -18.935 18.752 1.00 70.69 215 LYS A C 1
ATOM 1710 O O . LYS A 1 215 ? 3.787 -19.373 19.759 1.00 70.69 215 LYS A O 1
ATOM 1715 N N . PRO A 1 216 ? 3.064 -19.678 17.640 1.00 64.88 216 PRO A N 1
ATOM 1716 C CA . PRO A 1 216 ? 3.638 -21.009 17.541 1.00 64.88 216 PRO A CA 1
ATOM 1717 C C . PRO A 1 216 ? 5.138 -20.901 17.810 1.00 64.88 216 PRO A C 1
ATOM 1719 O O . PRO A 1 216 ? 5.805 -20.021 17.263 1.00 64.88 216 PRO A O 1
ATOM 1722 N N . LYS A 1 217 ? 5.666 -21.773 18.675 1.00 58.88 217 LYS A N 1
ATOM 1723 C CA . LYS A 1 217 ? 7.113 -21.904 18.855 1.00 58.88 217 LYS A CA 1
ATOM 1724 C C . LYS A 1 217 ? 7.692 -22.316 17.508 1.00 58.88 217 LYS A C 1
ATOM 1726 O O . LYS A 1 217 ? 7.629 -23.488 17.145 1.00 58.88 217 LYS A O 1
ATOM 1731 N N . ILE A 1 218 ? 8.220 -21.354 16.762 1.00 53.34 218 ILE A N 1
ATOM 1732 C CA . ILE A 1 218 ? 9.087 -21.641 15.630 1.00 53.34 218 ILE A CA 1
ATOM 1733 C C . ILE A 1 218 ? 10.289 -22.342 16.260 1.00 53.34 218 ILE A C 1
ATOM 1735 O O . ILE A 1 218 ? 10.996 -21.750 17.073 1.00 53.34 218 ILE A O 1
ATOM 1739 N N . GLN A 1 219 ? 10.449 -23.638 15.986 1.00 45.50 219 GLN A N 1
ATOM 1740 C CA . GLN A 1 219 ? 11.711 -24.309 16.261 1.00 45.50 219 GLN A CA 1
ATOM 1741 C C . GLN A 1 219 ? 12.756 -23.559 15.442 1.00 45.50 219 GLN A C 1
ATOM 1743 O O . GLN A 1 219 ? 12.760 -23.658 14.217 1.00 45.50 219 GLN A O 1
ATOM 1748 N N . GLU A 1 220 ? 13.592 -22.768 16.112 1.00 47.66 220 GLU A N 1
ATOM 1749 C CA . GLU A 1 220 ? 14.852 -22.319 15.540 1.00 47.66 220 GLU A CA 1
ATOM 1750 C C . GLU A 1 220 ? 15.590 -23.584 15.111 1.00 47.66 220 GLU A C 1
ATOM 1752 O O . GLU A 1 220 ? 16.046 -24.377 15.939 1.00 47.66 220 GLU A O 1
ATOM 1757 N N . VAL A 1 221 ? 15.609 -23.833 13.804 1.00 44.56 221 VAL A N 1
ATOM 1758 C CA . VAL A 1 221 ? 16.470 -24.852 13.228 1.00 44.56 221 VAL A CA 1
ATOM 1759 C C . VAL A 1 221 ? 17.877 -24.349 13.497 1.00 44.56 221 VAL A C 1
ATOM 1761 O O . VAL A 1 221 ? 18.332 -23.404 12.863 1.00 44.56 221 VAL A O 1
ATOM 1764 N N . SER A 1 222 ? 18.529 -24.932 14.501 1.00 44.38 222 SER A N 1
ATOM 1765 C CA . SER A 1 222 ? 19.943 -24.722 14.766 1.00 44.38 222 SER A CA 1
ATOM 1766 C C . SER A 1 222 ? 20.705 -25.019 13.475 1.00 44.38 222 SER A C 1
ATOM 1768 O O . SER A 1 222 ? 20.788 -26.183 13.071 1.00 44.38 222 SER A O 1
ATOM 1770 N N . GLU A 1 223 ? 21.222 -23.983 12.818 1.00 41.28 223 GLU A N 1
ATOM 1771 C CA . GLU A 1 223 ? 22.204 -24.124 11.749 1.00 41.28 223 GLU A CA 1
ATOM 1772 C C . GLU A 1 223 ? 23.469 -24.740 12.357 1.00 41.28 223 GLU A C 1
ATOM 1774 O O . GLU A 1 223 ? 24.336 -24.064 12.903 1.00 41.28 223 GLU A O 1
ATOM 1779 N N . PHE A 1 224 ? 23.536 -26.067 12.316 1.00 42.78 224 PHE A N 1
ATOM 1780 C CA . PHE A 1 224 ? 24.784 -26.808 12.351 1.00 42.78 224 PHE A CA 1
ATOM 1781 C C . PHE A 1 224 ? 25.185 -27.082 10.904 1.00 42.78 224 PHE A C 1
ATOM 1783 O O . PHE A 1 224 ? 24.775 -28.112 10.374 1.00 42.78 224 PHE A O 1
ATOM 1790 N N . VAL A 1 225 ? 25.970 -26.182 10.298 1.00 41.53 225 VAL A N 1
ATOM 1791 C CA . VAL A 1 225 ? 27.070 -26.500 9.361 1.00 41.53 225 VAL A CA 1
ATOM 1792 C C . VAL A 1 225 ? 28.124 -25.402 9.451 1.00 41.53 225 VAL A C 1
ATOM 1794 O O . VAL A 1 225 ? 27.768 -24.231 9.208 1.00 41.53 225 VAL A O 1
#

Sequence (225 aa):
QAASLLDRQERAFEQEEEEVWEYDGGWEADFDDADYNFSVGVLSGAAAETLPQMFEGRIHRDESRPVTLGELLMGLQDAGRLATEQRMREEIAKERRDAHERARERFSGSLHIEDLEGDLKRTWESLKLRSDAGEPVSLKLLVDDLTSKSMEEGIPLEEAEAEAQVAALISALFLTNRGFVDLKQNSGRNGDITLRDLWDEEDDFTTLSLRLNPKPKIQEVSEFV